Protein AF-A0A8T1VAM9-F1 (afdb_monomer)

Organism: NCBI:txid221518

pLDDT: mean 71.68, std 22.28, range [29.06, 95.81]

Structure (mmCIF, N/CA/C/O backbone):
data_AF-A0A8T1VAM9-F1
#
_entry.id   AF-A0A8T1VAM9-F1
#
loop_
_atom_site.group_PDB
_atom_site.id
_atom_site.type_symbol
_atom_site.label_atom_id
_atom_site.label_alt_id
_atom_site.label_comp_id
_atom_site.label_asym_id
_atom_site.label_entity_id
_atom_site.label_seq_id
_atom_site.pdbx_PDB_ins_code
_atom_site.Cartn_x
_atom_site.Cartn_y
_atom_site.Cartn_z
_atom_site.occupancy
_atom_site.B_iso_or_equiv
_atom_site.auth_seq_id
_atom_site.auth_comp_id
_atom_site.auth_asym_id
_atom_site.auth_atom_id
_atom_site.pdbx_PDB_model_num
ATOM 1 N N . MET A 1 1 ? -49.437 -13.102 14.082 1.00 49.28 1 MET A N 1
ATOM 2 C CA . MET A 1 1 ? -49.684 -12.953 12.628 1.00 49.28 1 MET A CA 1
ATOM 3 C C . MET A 1 1 ? -50.650 -11.794 12.458 1.00 49.28 1 MET A C 1
ATOM 5 O O . MET A 1 1 ? -51.590 -11.751 13.237 1.00 49.28 1 MET A O 1
ATOM 9 N N . GLN A 1 2 ? -50.408 -10.883 11.504 1.00 42.69 2 GLN A N 1
ATOM 10 C CA . GLN A 1 2 ? -50.630 -9.417 11.600 1.00 42.69 2 GLN A CA 1
ATOM 11 C C . GLN A 1 2 ? -49.429 -8.792 12.333 1.00 42.69 2 GLN A C 1
ATOM 13 O O . GLN A 1 2 ? -49.034 -9.315 13.369 1.00 42.69 2 GLN A O 1
ATOM 18 N N . TRP A 1 3 ? -48.673 -7.854 11.756 1.00 29.06 3 TRP A N 1
ATOM 19 C CA . TRP A 1 3 ? -49.078 -6.481 11.444 1.00 29.06 3 TRP A CA 1
ATOM 20 C C . TRP A 1 3 ? -48.655 -6.000 10.046 1.00 29.06 3 TRP A C 1
ATOM 22 O O . TRP A 1 3 ? -47.526 -6.194 9.602 1.00 29.06 3 TRP A O 1
ATOM 32 N N . ALA A 1 4 ? -49.597 -5.329 9.389 1.00 41.50 4 ALA A N 1
ATOM 33 C CA . ALA A 1 4 ? -49.429 -4.540 8.181 1.00 41.50 4 ALA A CA 1
ATOM 34 C C . ALA A 1 4 ? -49.093 -3.071 8.518 1.00 41.50 4 ALA A C 1
ATOM 36 O O . ALA A 1 4 ? -49.304 -2.628 9.641 1.00 41.50 4 ALA A O 1
ATOM 37 N N . MET A 1 5 ? -48.711 -2.327 7.473 1.00 36.53 5 MET A N 1
ATOM 38 C CA . MET A 1 5 ? -48.695 -0.859 7.355 1.00 36.53 5 MET A CA 1
ATOM 39 C C . MET A 1 5 ? -47.621 -0.081 8.125 1.00 36.53 5 MET A C 1
ATOM 41 O O . MET A 1 5 ? -47.700 0.044 9.334 1.00 36.53 5 MET A O 1
ATOM 45 N N . LEU A 1 6 ? -46.691 0.544 7.384 1.00 33.75 6 LEU A N 1
ATOM 46 C CA . LEU A 1 6 ? -46.364 1.987 7.441 1.00 33.75 6 LEU A CA 1
ATOM 47 C C . LEU A 1 6 ? -45.046 2.273 6.695 1.00 33.75 6 LEU A C 1
ATOM 49 O O . LEU A 1 6 ? -43.989 2.348 7.306 1.00 33.75 6 LEU A O 1
ATOM 53 N N . LYS A 1 7 ? -45.099 2.478 5.370 1.00 35.97 7 LYS A N 1
ATOM 54 C CA . LYS A 1 7 ? -44.086 3.267 4.632 1.00 35.97 7 LYS A CA 1
ATOM 55 C C . LYS A 1 7 ? -44.743 4.045 3.486 1.00 35.97 7 LYS A C 1
ATOM 57 O O . LYS A 1 7 ? -44.539 3.774 2.309 1.00 35.97 7 LYS A O 1
ATOM 62 N N . ARG A 1 8 ? -45.567 5.023 3.863 1.00 42.28 8 ARG A N 1
ATOM 63 C CA . ARG A 1 8 ? -45.902 6.206 3.059 1.00 42.28 8 ARG A CA 1
ATOM 64 C C . ARG A 1 8 ? -45.948 7.391 4.016 1.00 42.28 8 ARG A C 1
ATOM 66 O O . ARG A 1 8 ? -46.889 7.466 4.790 1.00 42.28 8 ARG A O 1
ATOM 73 N N . TYR A 1 9 ? -44.911 8.226 3.973 1.00 33.19 9 TYR A N 1
ATOM 74 C CA . TYR A 1 9 ? -44.878 9.683 4.185 1.00 33.19 9 TYR A CA 1
ATOM 75 C C . TYR A 1 9 ? -43.470 10.086 4.638 1.00 33.19 9 TYR A C 1
ATOM 77 O O . TYR A 1 9 ? -43.151 9.978 5.814 1.00 33.19 9 TYR A O 1
ATOM 85 N N . TRP A 1 10 ? -42.645 10.573 3.709 1.00 36.25 10 TRP A N 1
ATOM 86 C CA . TRP A 1 10 ? -41.919 11.825 3.930 1.00 36.25 10 TRP A CA 1
ATOM 87 C C . TRP A 1 10 ? -41.426 12.386 2.590 1.00 36.25 10 TRP A C 1
ATOM 89 O O . TRP A 1 10 ? -40.569 11.812 1.925 1.00 36.25 10 TRP A O 1
ATOM 99 N N . ILE A 1 11 ? -42.050 13.490 2.186 1.00 42.41 11 ILE A N 1
ATOM 100 C CA . ILE A 1 11 ? -41.585 14.435 1.172 1.00 42.41 11 ILE A CA 1
ATOM 101 C C . ILE A 1 11 ? -41.048 15.636 1.954 1.00 42.41 11 ILE A C 1
ATOM 103 O O . ILE A 1 11 ? -41.723 16.120 2.859 1.00 42.41 11 ILE A O 1
ATOM 107 N N . GLY A 1 12 ? -39.870 16.120 1.573 1.00 33.44 12 GLY A N 1
ATOM 108 C CA . GLY A 1 12 ? -39.232 17.339 2.080 1.00 33.44 12 GLY A CA 1
ATOM 109 C C . GLY A 1 12 ? -37.755 17.292 1.694 1.00 33.44 12 GLY A C 1
ATOM 110 O O . GLY A 1 12 ? -36.972 16.628 2.352 1.00 33.44 12 GLY A O 1
ATOM 111 N N . SER A 1 13 ? -37.358 17.719 0.495 1.00 35.03 13 SER A N 1
ATOM 112 C CA . SER A 1 13 ? -37.198 19.121 0.086 1.00 35.03 13 SER A CA 1
ATOM 113 C C . SER A 1 13 ? -36.312 19.911 1.051 1.00 35.03 13 SER A C 1
ATOM 115 O O . SER A 1 13 ? -36.786 20.425 2.059 1.00 35.03 13 SER A O 1
ATOM 117 N N . SER A 1 14 ? -35.020 20.005 0.743 1.00 37.47 14 SER A N 1
ATOM 118 C CA . SER A 1 14 ? -34.319 21.286 0.572 1.00 37.47 14 SER A CA 1
ATOM 119 C C . SER A 1 14 ? -32.824 21.056 0.359 1.00 37.47 14 SER A C 1
ATOM 121 O O . SER A 1 14 ? -32.143 20.368 1.112 1.00 37.47 14 SER A O 1
ATOM 123 N N . ALA A 1 15 ? -32.336 21.658 -0.720 1.00 46.38 15 ALA A N 1
ATOM 124 C CA . ALA A 1 15 ? -30.939 21.978 -0.911 1.00 46.38 15 ALA A CA 1
ATOM 125 C C . ALA A 1 15 ? -30.471 22.921 0.205 1.00 46.38 15 ALA A C 1
ATOM 127 O O . ALA A 1 15 ? -31.177 23.877 0.528 1.00 46.38 15 ALA A O 1
ATOM 128 N N . PHE A 1 16 ? -29.255 22.730 0.711 1.00 38.59 16 PHE A N 1
ATOM 129 C CA . PHE A 1 16 ? -28.487 23.859 1.221 1.00 38.59 16 PHE A CA 1
ATOM 130 C C . PHE A 1 16 ? -26.990 23.636 1.020 1.00 38.59 16 PHE A C 1
ATOM 132 O O . PHE A 1 16 ? -26.370 22.743 1.590 1.00 38.59 16 PHE A O 1
ATOM 139 N N . SER A 1 17 ? -26.448 24.473 0.143 1.00 34.28 17 SER A N 1
ATOM 140 C CA . SER A 1 17 ? -25.032 24.700 -0.096 1.00 34.28 17 SER A CA 1
ATOM 141 C C . SER A 1 17 ? -24.420 25.362 1.139 1.00 34.28 17 SER A C 1
ATOM 143 O O . SER A 1 17 ? -24.946 26.366 1.615 1.00 34.28 17 SER A O 1
ATOM 145 N N . SER A 1 18 ? -23.305 24.837 1.644 1.00 32.59 18 SER A N 1
ATOM 146 C CA . SER A 1 18 ? -22.541 25.455 2.729 1.00 32.59 18 SER A CA 1
ATOM 147 C C . SER A 1 18 ? -21.164 25.844 2.209 1.00 32.59 18 SER A C 1
ATOM 149 O O . SER A 1 18 ? -20.312 24.992 1.975 1.00 32.59 18 SER A O 1
ATOM 151 N N . THR A 1 19 ? -20.944 27.144 2.018 1.00 38.09 19 THR A N 1
ATOM 152 C CA . THR A 1 19 ? -19.606 27.708 1.831 1.00 38.09 19 THR A CA 1
ATOM 153 C C . THR A 1 19 ? -19.442 28.966 2.672 1.00 38.09 19 THR A C 1
ATOM 155 O O . THR A 1 19 ? -20.017 30.006 2.376 1.00 38.09 19 THR A O 1
ATOM 158 N N . SER A 1 20 ? -18.551 28.829 3.655 1.00 36.75 20 SER A N 1
ATOM 159 C CA . SER A 1 20 ? -17.472 29.763 3.986 1.00 36.75 20 SER A CA 1
ATOM 160 C C . SER A 1 20 ? -17.840 31.119 4.606 1.00 36.75 20 SER A C 1
ATOM 162 O O . SER A 1 20 ? -18.071 32.109 3.917 1.00 36.75 20 SER A O 1
ATOM 164 N N . LEU A 1 21 ? -17.741 31.190 5.939 1.00 34.84 21 LEU A N 1
ATOM 165 C CA . LEU A 1 21 ? -17.525 32.439 6.670 1.00 34.84 21 LEU A CA 1
ATOM 166 C C . LEU A 1 21 ? -16.048 32.549 7.064 1.00 34.84 21 LEU A C 1
ATOM 168 O O . LEU A 1 21 ? -15.526 31.795 7.880 1.00 34.84 21 LEU A O 1
ATOM 172 N N . LYS A 1 22 ? -15.391 33.522 6.436 1.00 42.12 22 LYS A N 1
ATOM 173 C CA . LYS A 1 22 ? -13.995 33.920 6.602 1.00 42.12 22 LYS A CA 1
ATOM 174 C C . LYS A 1 22 ? -13.966 35.064 7.619 1.00 42.12 22 LYS A C 1
ATOM 176 O O . LYS A 1 22 ? -14.31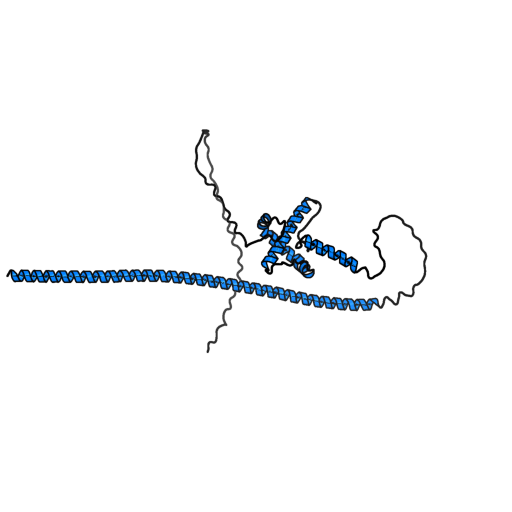0 36.191 7.271 1.00 42.12 22 LYS A O 1
ATOM 181 N N . LEU A 1 23 ? -13.604 34.785 8.872 1.00 36.09 23 LEU A N 1
ATOM 182 C CA . LEU A 1 23 ? -13.491 35.805 9.919 1.00 36.09 23 LEU A CA 1
ATOM 183 C C . LEU A 1 23 ? -12.036 36.261 10.072 1.00 36.09 23 LEU A C 1
ATOM 185 O O . LEU A 1 23 ? -11.135 35.499 10.411 1.00 36.09 23 LEU A O 1
ATOM 189 N N . ARG A 1 24 ? -11.849 37.539 9.747 1.00 34.69 24 ARG A N 1
ATOM 190 C CA . ARG A 1 24 ? -10.623 38.333 9.750 1.00 34.69 24 ARG A CA 1
ATOM 191 C C . ARG A 1 24 ? -10.614 39.139 11.053 1.00 34.69 24 ARG A C 1
ATOM 193 O O . ARG A 1 24 ? -11.549 39.899 11.282 1.00 34.69 24 ARG A O 1
ATOM 200 N N . LEU A 1 25 ? -9.591 38.981 11.890 1.00 46.03 25 LEU A N 1
ATOM 201 C CA . LEU A 1 25 ? -9.363 39.834 13.065 1.00 46.03 25 LEU A CA 1
ATOM 202 C C . LEU A 1 25 ? -8.431 41.006 12.698 1.00 46.03 25 LEU A C 1
ATOM 204 O O . LEU A 1 25 ? -7.475 40.785 11.949 1.00 46.03 25 LEU A O 1
ATOM 208 N N . PRO A 1 26 ? -8.682 42.234 13.193 1.00 51.00 26 PRO A N 1
ATOM 209 C CA . PRO A 1 26 ? -7.806 43.380 12.984 1.00 51.00 26 PRO A CA 1
ATOM 210 C C . PRO A 1 26 ? -6.831 43.638 14.146 1.00 51.00 26 PRO A C 1
ATOM 212 O O . PRO A 1 26 ? -7.052 43.244 15.290 1.00 51.00 26 PRO A O 1
ATOM 215 N N . LEU A 1 27 ? -5.760 44.346 13.777 1.00 41.88 27 LEU A N 1
ATOM 216 C CA . LEU A 1 27 ? -4.692 44.916 14.594 1.00 41.88 27 LEU A CA 1
ATOM 217 C C . LEU A 1 27 ? -5.192 45.795 15.751 1.00 41.88 27 LEU A C 1
ATOM 219 O O . LEU A 1 27 ? -6.183 46.505 15.609 1.00 41.88 27 LEU A O 1
ATOM 223 N N . ASN A 1 28 ? -4.366 45.895 16.796 1.00 39.91 28 ASN A N 1
ATOM 224 C CA . ASN A 1 28 ? -4.164 47.154 17.509 1.00 39.91 28 ASN A CA 1
ATOM 225 C C . ASN A 1 28 ? -2.683 47.356 17.848 1.00 39.91 28 ASN A C 1
ATOM 227 O O . ASN A 1 28 ? -1.959 46.417 18.178 1.00 39.91 28 ASN A O 1
ATOM 231 N N . SER A 1 29 ? -2.266 48.609 17.713 1.00 40.62 29 SER A N 1
ATOM 232 C CA . SER A 1 29 ? -0.892 49.099 17.709 1.00 40.62 29 SER A CA 1
ATOM 233 C C . SER A 1 29 ? -0.573 49.908 18.973 1.00 40.62 29 SER A C 1
ATOM 235 O O . SER A 1 29 ? -1.480 50.400 19.635 1.00 40.62 29 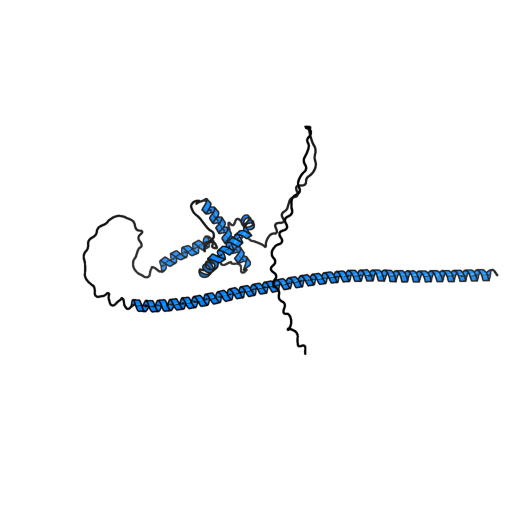SER A O 1
ATOM 237 N N . LEU A 1 30 ? 0.733 50.162 19.147 1.00 38.53 30 LEU A N 1
ATOM 238 C CA . LEU A 1 30 ? 1.378 51.296 19.837 1.00 38.53 30 LEU A CA 1
ATOM 239 C C . LEU A 1 30 ? 1.520 51.244 21.368 1.00 38.53 30 LEU A C 1
ATOM 241 O O . LEU A 1 30 ? 0.579 51.543 22.091 1.00 38.53 30 LEU A O 1
ATOM 245 N N . LEU A 1 31 ? 2.769 51.082 21.837 1.00 36.81 31 LEU A N 1
ATOM 246 C CA . LEU A 1 31 ? 3.455 52.124 22.623 1.00 36.81 31 LEU A CA 1
ATOM 247 C C . LEU A 1 31 ? 4.976 51.862 22.751 1.00 36.81 31 LEU A C 1
ATOM 249 O O . LEU A 1 31 ? 5.415 50.787 23.142 1.00 36.81 31 LEU A O 1
ATOM 253 N N . VAL A 1 32 ? 5.761 52.895 22.452 1.00 46.44 32 VAL A N 1
ATOM 254 C CA . VAL A 1 32 ? 7.184 53.153 22.786 1.00 46.44 32 VAL A CA 1
ATOM 255 C C . VAL A 1 32 ? 7.116 54.434 23.651 1.00 46.44 32 VAL A C 1
ATOM 257 O O . VAL A 1 32 ? 6.256 55.253 23.307 1.00 46.44 32 VAL A O 1
ATOM 260 N N . PRO A 1 33 ? 7.896 54.682 24.742 1.00 51.75 33 PRO A N 1
ATOM 261 C CA . PRO A 1 33 ? 9.369 54.775 24.715 1.00 51.75 33 PRO A CA 1
ATOM 262 C C . PRO A 1 33 ? 10.144 54.477 26.032 1.00 51.75 33 PRO A C 1
ATOM 264 O O . PRO A 1 33 ? 9.574 54.376 27.111 1.00 51.75 33 PRO A O 1
ATOM 267 N N . ARG A 1 34 ? 11.487 54.517 25.930 1.00 37.31 34 ARG A N 1
ATOM 268 C CA . ARG A 1 34 ? 12.412 55.370 26.729 1.00 37.31 34 ARG A CA 1
ATOM 269 C C . ARG A 1 34 ? 13.612 54.648 27.376 1.00 37.31 34 ARG A C 1
ATOM 271 O O . ARG A 1 34 ? 13.520 53.586 27.968 1.00 37.31 34 ARG A O 1
ATOM 278 N N . GLN A 1 35 ? 14.748 55.316 27.198 1.00 37.59 35 GLN A N 1
ATOM 279 C CA . GLN A 1 35 ? 16.140 55.017 27.539 1.00 37.59 35 GLN A CA 1
ATOM 280 C C . GLN A 1 35 ? 16.439 55.073 29.050 1.00 37.59 35 GLN A C 1
ATOM 282 O O . GLN A 1 35 ? 15.933 55.977 29.709 1.00 37.59 35 GLN A O 1
ATOM 287 N N . HIS A 1 36 ? 17.362 54.238 29.553 1.00 33.59 36 HIS A N 1
ATOM 288 C CA . HIS A 1 36 ? 18.680 54.681 30.050 1.00 33.59 36 HIS A CA 1
ATOM 289 C C . HIS A 1 36 ? 19.545 53.543 30.632 1.00 33.59 36 HIS A C 1
ATOM 291 O O . HIS A 1 36 ? 19.069 52.647 31.312 1.00 33.59 36 HIS A O 1
ATOM 297 N N . SER A 1 37 ? 20.850 53.755 30.450 1.00 43.62 37 SER A N 1
ATOM 298 C CA . SER A 1 37 ? 21.979 53.395 31.313 1.00 43.62 37 SER A CA 1
ATOM 299 C C . SER A 1 37 ? 22.720 52.076 31.094 1.00 43.62 37 SER A C 1
ATOM 301 O O . SER A 1 37 ? 22.216 50.971 31.256 1.00 43.62 37 SER A O 1
ATOM 303 N N . ARG A 1 38 ? 24.002 52.280 30.776 1.00 40.59 38 ARG A N 1
ATOM 304 C CA . ARG A 1 38 ? 25.130 51.370 30.944 1.00 40.59 38 ARG A CA 1
ATOM 305 C C . ARG A 1 38 ? 25.174 50.861 32.383 1.00 40.59 38 ARG A C 1
ATOM 307 O O . ARG A 1 38 ? 25.063 51.677 33.287 1.00 40.59 38 ARG A O 1
ATOM 314 N N . GLU A 1 39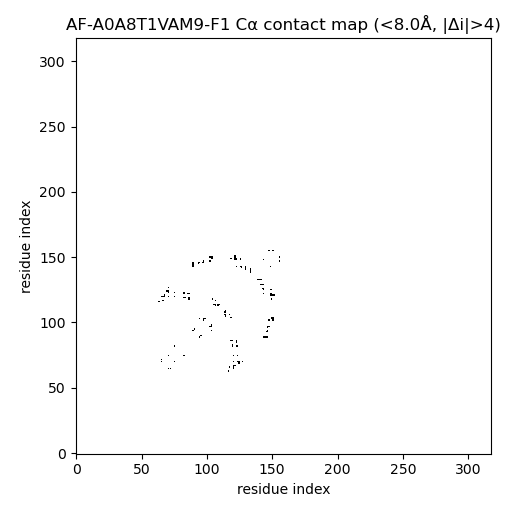 ? 25.503 49.587 32.559 1.00 42.09 39 GLU A N 1
ATOM 315 C CA . GLU A 1 39 ? 26.450 49.154 33.588 1.00 42.09 39 GLU A CA 1
ATOM 316 C C . GLU A 1 39 ? 26.985 47.757 33.257 1.00 42.09 39 GLU A C 1
ATOM 318 O O . GLU A 1 39 ? 26.291 46.746 33.254 1.00 42.09 39 GLU A O 1
ATOM 323 N N . THR A 1 40 ? 28.266 47.733 32.915 1.00 47.06 40 THR A N 1
ATOM 324 C CA . THR A 1 40 ? 29.132 46.564 32.967 1.00 47.06 40 THR A CA 1
ATOM 325 C C . THR A 1 40 ? 29.424 46.235 34.428 1.00 47.06 40 THR A C 1
ATOM 327 O O . THR A 1 40 ? 30.064 47.051 35.083 1.00 47.06 40 THR A O 1
ATOM 330 N N . MET A 1 41 ? 29.081 45.037 34.909 1.00 36.03 41 MET A N 1
ATOM 331 C CA . MET A 1 41 ? 29.916 44.304 35.871 1.00 36.03 41 MET A CA 1
ATOM 332 C C . MET A 1 41 ? 29.467 42.840 36.044 1.00 36.03 41 MET A C 1
ATOM 334 O O . MET A 1 41 ? 28.387 42.550 36.529 1.00 36.03 41 MET A O 1
ATOM 338 N N . ARG A 1 42 ? 30.371 41.943 35.632 1.00 39.34 42 ARG A N 1
ATOM 339 C CA . ARG A 1 42 ? 30.901 40.779 36.367 1.00 39.34 42 ARG A CA 1
ATOM 340 C C . ARG A 1 42 ? 29.942 39.757 37.016 1.00 39.34 42 ARG A C 1
ATOM 342 O O . ARG A 1 42 ? 29.318 40.017 38.029 1.00 39.34 42 ARG A O 1
ATOM 349 N N . ALA A 1 43 ? 30.149 38.526 36.539 1.00 37.31 43 ALA A N 1
ATOM 350 C CA . ALA A 1 43 ? 30.400 37.295 37.299 1.00 37.31 43 ALA A CA 1
ATOM 351 C C . ALA A 1 43 ? 29.228 36.534 37.953 1.00 37.31 43 ALA A C 1
ATOM 353 O O . ALA A 1 43 ? 28.606 36.983 38.903 1.00 37.31 43 ALA A O 1
ATOM 354 N N . SER A 1 44 ? 29.129 35.278 37.498 1.00 40.12 44 SER A N 1
ATOM 355 C CA . SER A 1 44 ? 28.861 34.058 38.268 1.00 40.12 44 SER A CA 1
ATOM 356 C C . SER A 1 44 ? 27.511 33.911 38.977 1.00 40.12 44 SER A C 1
ATOM 358 O O . SER A 1 44 ? 27.259 34.526 40.006 1.00 40.12 44 SER A O 1
ATOM 360 N N . THR A 1 45 ? 26.739 32.901 38.554 1.00 42.28 45 THR A N 1
ATOM 361 C CA . THR A 1 45 ? 26.529 31.612 39.267 1.00 42.28 45 THR A CA 1
ATOM 362 C C . THR A 1 45 ? 25.136 31.042 38.933 1.00 42.28 45 THR A C 1
ATOM 364 O O . THR A 1 45 ? 24.137 31.706 39.161 1.00 42.28 45 THR A O 1
ATOM 367 N N . LEU A 1 46 ? 25.124 29.814 38.386 1.00 42.00 46 LEU A N 1
ATOM 368 C CA . LEU A 1 46 ? 24.085 28.758 38.382 1.00 42.00 46 LEU A CA 1
ATOM 369 C C . LEU A 1 46 ? 22.588 29.134 38.433 1.00 42.00 46 LEU A C 1
ATOM 371 O O . LEU A 1 46 ? 22.134 29.677 39.431 1.00 42.00 46 LEU A O 1
ATOM 375 N N . CYS A 1 47 ? 21.796 28.609 37.482 1.00 33.62 47 CYS A N 1
ATOM 376 C CA . CYS A 1 47 ? 20.610 27.778 37.778 1.00 33.62 47 CYS A CA 1
ATOM 377 C C . CYS A 1 47 ? 19.990 27.129 36.515 1.00 33.62 47 CYS A C 1
ATOM 379 O O . CYS A 1 47 ? 19.701 27.798 35.531 1.00 33.62 47 CYS A O 1
ATOM 381 N N . PHE A 1 48 ? 19.813 25.808 36.612 1.00 40.75 48 PHE A N 1
ATOM 382 C CA . PHE A 1 48 ? 18.847 24.885 35.993 1.00 40.75 48 PHE A CA 1
ATOM 383 C C . PHE A 1 48 ? 18.085 25.284 34.715 1.00 40.75 48 PHE A C 1
ATOM 385 O O . PHE A 1 48 ? 17.187 26.117 34.749 1.00 40.75 48 PHE A O 1
ATOM 392 N N . ALA A 1 49 ? 18.278 24.502 33.648 1.00 44.22 49 ALA A N 1
ATOM 393 C CA . ALA A 1 49 ? 17.190 24.150 32.738 1.00 44.22 49 ALA A CA 1
ATOM 394 C C . ALA A 1 49 ? 17.448 22.769 32.120 1.00 44.22 49 ALA A C 1
ATOM 396 O O . ALA A 1 49 ? 18.374 22.555 31.343 1.00 44.22 49 ALA A O 1
ATOM 397 N N . THR A 1 50 ? 16.614 21.824 32.533 1.00 42.34 50 THR A N 1
ATOM 398 C CA . THR A 1 50 ? 16.422 20.486 31.982 1.00 42.34 50 THR A CA 1
ATOM 399 C C . THR A 1 50 ? 16.222 20.540 30.466 1.00 42.34 50 THR A C 1
ATOM 401 O O . THR A 1 50 ? 15.208 21.058 29.999 1.00 42.34 50 THR A O 1
ATOM 404 N N . ALA A 1 51 ? 17.146 19.969 29.693 1.00 42.31 51 ALA A N 1
ATOM 405 C CA . ALA A 1 51 ? 16.870 19.627 28.306 1.00 42.31 51 ALA A CA 1
ATOM 406 C C . ALA A 1 51 ? 15.894 18.444 28.311 1.00 42.31 51 ALA A C 1
ATOM 408 O O . ALA A 1 51 ? 16.273 17.306 28.586 1.00 42.31 51 ALA A O 1
ATOM 409 N N . ALA A 1 52 ? 14.614 18.738 28.089 1.00 44.97 52 ALA A N 1
ATOM 410 C CA . ALA A 1 52 ? 13.605 17.731 27.827 1.00 44.97 52 ALA A CA 1
ATOM 411 C C . ALA A 1 52 ? 14.024 16.967 26.566 1.00 44.97 52 ALA A C 1
ATOM 413 O O . ALA A 1 52 ? 14.009 17.513 25.463 1.00 44.97 52 ALA A O 1
ATOM 414 N N . ALA A 1 53 ? 14.427 15.710 26.739 1.00 42.31 53 ALA A N 1
ATOM 415 C CA . ALA A 1 53 ? 14.508 14.767 25.643 1.00 42.31 53 ALA A CA 1
ATOM 416 C C . ALA A 1 53 ? 13.087 14.609 25.093 1.00 42.31 53 ALA A C 1
ATOM 418 O O . ALA A 1 53 ? 12.247 13.940 25.692 1.00 42.31 53 ALA A O 1
ATOM 419 N N . VAL A 1 54 ? 12.798 15.276 23.976 1.00 46.69 54 VAL A N 1
ATOM 420 C CA . VAL A 1 54 ? 11.628 14.965 23.159 1.00 46.69 54 VAL A CA 1
ATOM 421 C C . VAL A 1 54 ? 11.916 13.609 22.529 1.00 46.69 54 VAL A C 1
ATOM 423 O O . VAL A 1 54 ? 12.444 13.509 21.426 1.00 46.69 54 VAL A O 1
ATOM 426 N N . THR A 1 55 ? 11.626 12.540 23.264 1.00 46.19 55 THR A N 1
ATOM 427 C CA . THR A 1 55 ? 11.415 11.230 22.662 1.00 46.19 55 THR A CA 1
ATOM 428 C C . THR A 1 55 ? 10.156 11.361 21.824 1.00 46.19 55 THR A C 1
ATOM 430 O O . THR A 1 55 ? 9.043 11.261 22.346 1.00 46.19 55 THR A O 1
ATOM 433 N N . MET A 1 56 ? 10.322 11.651 20.532 1.00 51.56 56 MET A N 1
ATOM 434 C CA . MET A 1 56 ? 9.268 11.364 19.576 1.00 51.56 56 MET A CA 1
ATOM 435 C C . MET A 1 56 ? 9.004 9.869 19.701 1.00 51.56 56 MET A C 1
ATOM 437 O O . MET A 1 56 ? 9.852 9.045 19.363 1.00 51.56 56 MET A O 1
ATOM 441 N N . VAL A 1 57 ? 7.859 9.524 20.284 1.00 44.84 57 VAL A N 1
ATOM 442 C CA . VAL A 1 57 ? 7.302 8.187 20.153 1.00 44.84 57 VAL A CA 1
ATOM 443 C C . VAL A 1 57 ? 7.019 8.057 18.668 1.00 44.84 57 VAL A C 1
ATOM 445 O O . VAL A 1 57 ? 6.019 8.571 18.174 1.00 44.84 57 VAL A O 1
ATOM 448 N N . ALA A 1 58 ? 7.967 7.457 17.951 1.00 45.59 58 ALA A N 1
ATOM 449 C CA . ALA A 1 58 ? 7.727 6.929 16.630 1.00 45.59 58 ALA A CA 1
ATOM 450 C C . ALA A 1 58 ? 6.556 5.963 16.798 1.00 45.59 58 ALA A C 1
ATOM 452 O O . ALA A 1 58 ? 6.693 4.883 17.374 1.00 45.59 58 ALA A O 1
ATOM 453 N N . THR A 1 59 ? 5.374 6.403 16.386 1.00 47.41 59 THR A N 1
ATOM 454 C CA . THR A 1 59 ? 4.268 5.517 16.066 1.00 47.41 59 THR A CA 1
ATOM 455 C C . THR A 1 59 ? 4.808 4.604 14.984 1.00 47.41 59 THR A C 1
ATOM 457 O O . THR A 1 59 ? 4.867 5.009 13.830 1.00 47.41 59 THR A O 1
ATOM 460 N N . THR A 1 60 ? 5.322 3.438 15.366 1.00 43.03 60 THR A N 1
ATOM 461 C CA . THR A 1 60 ? 5.805 2.430 14.427 1.00 43.03 60 THR A CA 1
ATOM 462 C C . THR A 1 60 ? 4.602 1.996 13.593 1.00 43.03 60 THR A C 1
ATOM 464 O O . THR A 1 60 ? 3.708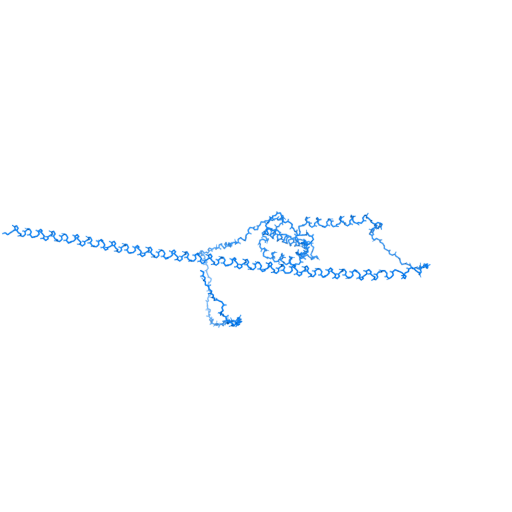 1.351 14.158 1.00 43.03 60 THR A O 1
ATOM 467 N N . PRO A 1 61 ? 4.512 2.360 12.299 1.00 45.69 61 PRO A N 1
ATOM 468 C CA . PRO A 1 61 ? 3.517 1.750 11.440 1.00 45.69 61 PRO A CA 1
ATOM 469 C C . PRO A 1 61 ? 3.815 0.249 11.368 1.00 45.69 61 PRO A C 1
ATOM 471 O O . PRO A 1 61 ? 4.954 -0.189 11.541 1.00 45.69 61 PRO A O 1
ATOM 474 N N . ALA A 1 62 ? 2.755 -0.534 11.204 1.00 48.75 62 ALA A N 1
ATOM 475 C CA . ALA A 1 62 ? 2.767 -1.986 11.173 1.00 48.75 62 ALA A CA 1
ATOM 476 C C . ALA A 1 62 ? 3.987 -2.564 10.426 1.00 48.75 62 ALA A C 1
ATOM 478 O O . ALA A 1 62 ? 4.155 -2.327 9.241 1.00 48.75 62 ALA A O 1
ATOM 479 N N . PHE A 1 63 ? 4.828 -3.300 11.160 1.00 55.88 63 PHE A N 1
ATOM 480 C CA . PHE A 1 63 ? 5.714 -4.392 10.727 1.00 55.88 63 PHE A CA 1
ATOM 481 C C . PHE A 1 63 ? 6.226 -4.393 9.265 1.00 55.88 63 PHE A C 1
ATOM 483 O O . PHE A 1 63 ? 6.192 -5.426 8.600 1.00 55.88 63 PHE A O 1
ATOM 490 N N . ALA A 1 64 ? 6.773 -3.282 8.764 1.00 68.25 64 ALA A N 1
ATOM 491 C CA . ALA A 1 64 ? 7.562 -3.321 7.535 1.00 68.25 64 ALA A CA 1
ATOM 492 C C . ALA A 1 64 ? 8.823 -4.164 7.805 1.00 68.25 64 ALA A C 1
ATOM 494 O O . ALA A 1 64 ? 9.588 -3.875 8.729 1.00 68.25 64 ALA A O 1
ATOM 495 N N . ARG A 1 65 ? 9.016 -5.246 7.043 1.00 81.12 65 ARG A N 1
ATOM 496 C CA . ARG A 1 65 ? 10.195 -6.124 7.123 1.00 81.12 65 ARG A CA 1
ATOM 497 C C . ARG A 1 65 ? 11.027 -5.959 5.852 1.00 81.12 65 ARG A C 1
ATOM 499 O O . ARG A 1 65 ? 10.427 -5.939 4.785 1.00 81.12 65 ARG A O 1
ATOM 506 N N . PRO A 1 66 ? 12.364 -5.847 5.907 1.00 87.00 66 PRO A N 1
ATOM 507 C CA . PRO A 1 66 ? 13.175 -5.775 4.694 1.00 87.00 66 PRO A CA 1
ATOM 508 C C . PRO A 1 66 ? 13.069 -7.096 3.914 1.00 87.00 66 PRO A C 1
ATOM 510 O O . PRO A 1 66 ? 13.465 -8.146 4.420 1.00 87.00 66 PRO A O 1
ATOM 513 N N . MET A 1 67 ? 12.516 -7.042 2.701 1.00 86.94 67 MET A N 1
ATOM 514 C CA . MET A 1 67 ? 12.321 -8.192 1.802 1.00 86.94 67 MET A CA 1
ATOM 515 C C . MET A 1 67 ? 13.407 -8.280 0.722 1.00 86.94 67 MET A C 1
ATOM 517 O O . MET A 1 67 ? 13.665 -9.358 0.195 1.00 86.94 67 MET A O 1
ATOM 521 N N . HIS A 1 68 ? 14.085 -7.165 0.426 1.00 86.44 68 HIS A N 1
ATOM 522 C CA . HIS A 1 68 ? 15.114 -7.073 -0.616 1.00 86.44 68 HIS A CA 1
ATOM 523 C C . HIS A 1 68 ? 16.493 -6.781 -0.032 1.00 86.44 68 HIS A C 1
ATOM 525 O O . HIS A 1 68 ? 16.649 -5.948 0.861 1.00 86.44 68 HIS A O 1
ATOM 531 N N . ALA A 1 69 ? 17.522 -7.439 -0.563 1.00 85.81 69 ALA A N 1
ATOM 532 C CA . ALA A 1 69 ? 18.902 -7.147 -0.193 1.00 85.81 69 ALA A CA 1
ATOM 533 C C . ALA A 1 69 ? 19.348 -5.786 -0.761 1.00 85.81 69 ALA A C 1
ATOM 535 O O . ALA A 1 69 ? 19.039 -5.451 -1.901 1.00 85.81 69 ALA A O 1
ATOM 536 N N . GLY A 1 70 ? 20.113 -5.015 0.020 1.00 83.50 70 GLY A N 1
ATOM 537 C CA . GLY A 1 70 ? 20.689 -3.736 -0.425 1.00 83.50 70 GLY A CA 1
ATOM 538 C C . GLY A 1 70 ? 19.751 -2.526 -0.348 1.00 83.50 70 GLY A C 1
ATOM 539 O O . GLY A 1 70 ? 20.146 -1.429 -0.746 1.00 83.50 70 GLY A O 1
ATOM 540 N N . ILE A 1 71 ? 18.537 -2.696 0.186 1.00 89.00 71 ILE A N 1
ATOM 541 C CA . ILE A 1 71 ? 17.629 -1.580 0.451 1.00 89.00 71 ILE A CA 1
ATOM 542 C C . ILE A 1 71 ? 18.113 -0.753 1.651 1.00 89.00 71 ILE A C 1
ATOM 544 O O . ILE A 1 71 ? 18.372 -1.290 2.730 1.00 89.00 71 ILE A O 1
ATOM 548 N N . GLU A 1 72 ? 18.187 0.570 1.486 1.00 92.25 72 GLU A N 1
ATOM 549 C CA . GLU A 1 72 ? 18.406 1.505 2.598 1.00 92.25 72 GLU A CA 1
ATOM 550 C C . GLU A 1 72 ? 17.130 1.617 3.446 1.00 92.25 72 GLU A C 1
ATOM 552 O O . GLU A 1 72 ? 16.355 2.569 3.324 1.00 92.25 72 GLU A O 1
ATOM 557 N N . PHE A 1 73 ? 16.893 0.607 4.288 1.00 90.38 73 PHE A N 1
ATOM 558 C CA . PHE A 1 73 ? 15.625 0.417 4.997 1.00 90.38 73 PHE A CA 1
ATOM 559 C C . PHE A 1 73 ? 15.250 1.600 5.903 1.00 90.38 73 PHE A C 1
ATOM 561 O O . PHE A 1 73 ? 14.083 1.962 5.998 1.00 90.38 73 PHE A O 1
ATOM 568 N N . GLN A 1 74 ? 16.234 2.259 6.520 1.00 91.44 74 GLN A N 1
ATOM 569 C CA . GLN A 1 74 ? 15.985 3.439 7.351 1.00 91.44 74 GLN A CA 1
ATOM 570 C C . GLN A 1 74 ? 15.389 4.596 6.534 1.00 91.44 74 GLN A C 1
ATOM 572 O O . GLN A 1 74 ? 14.392 5.187 6.938 1.00 91.44 74 GLN A O 1
ATOM 577 N N . ARG A 1 75 ? 15.957 4.874 5.354 1.00 92.25 75 ARG A N 1
ATOM 578 C CA . ARG A 1 75 ? 15.435 5.895 4.436 1.00 92.25 75 ARG A CA 1
ATOM 579 C C . ARG A 1 75 ? 14.083 5.480 3.859 1.00 92.25 75 ARG A C 1
ATOM 581 O O . ARG A 1 75 ? 13.208 6.315 3.679 1.00 92.25 75 ARG A O 1
ATOM 588 N N . TYR A 1 76 ? 13.899 4.188 3.601 1.00 92.81 76 TYR A N 1
ATOM 589 C CA . TYR A 1 76 ? 12.619 3.650 3.150 1.00 92.81 76 TYR A CA 1
ATOM 590 C C . TYR A 1 76 ? 11.488 3.923 4.148 1.00 92.81 76 TYR A C 1
ATOM 592 O O . TYR A 1 76 ? 10.418 4.356 3.737 1.00 92.81 76 TYR A O 1
ATOM 600 N N . LEU A 1 77 ? 11.724 3.731 5.451 1.00 91.69 77 LEU A N 1
ATOM 601 C CA . LEU A 1 77 ? 10.720 4.025 6.479 1.00 91.69 77 LEU A CA 1
ATOM 602 C C . LEU A 1 77 ? 10.342 5.513 6.526 1.00 91.69 77 LEU A C 1
ATOM 604 O O . LEU A 1 77 ? 9.193 5.841 6.808 1.00 91.69 77 LEU A O 1
ATOM 608 N N . GLU A 1 78 ? 11.291 6.406 6.243 1.00 92.56 78 GLU A N 1
ATOM 609 C CA . GLU A 1 78 ? 11.059 7.855 6.177 1.00 92.56 78 GLU A CA 1
ATOM 610 C C . GLU A 1 78 ? 10.296 8.267 4.906 1.00 92.56 78 GLU A C 1
ATOM 612 O O . GLU A 1 78 ? 9.509 9.211 4.928 1.00 92.56 78 GLU A O 1
ATOM 617 N N . GLU A 1 79 ? 10.499 7.543 3.804 1.00 92.12 79 GLU A N 1
ATOM 618 C CA . GLU A 1 79 ? 9.895 7.794 2.489 1.00 92.12 79 GLU A CA 1
ATOM 619 C C . GLU A 1 79 ? 8.735 6.837 2.162 1.00 92.12 79 GLU A C 1
ATOM 621 O O . GLU A 1 79 ? 8.342 6.692 1.003 1.00 92.12 79 GLU A O 1
ATOM 626 N N . ILE A 1 80 ? 8.174 6.158 3.160 1.00 91.75 80 ILE A N 1
ATOM 627 C CA . ILE A 1 80 ? 7.191 5.091 2.938 1.00 91.75 80 ILE A CA 1
ATOM 628 C C . ILE A 1 80 ? 5.928 5.615 2.236 1.00 91.75 80 ILE A C 1
ATOM 630 O O . ILE A 1 80 ? 5.456 5.011 1.273 1.00 91.75 80 ILE A O 1
ATOM 634 N N . ASP A 1 81 ? 5.453 6.794 2.644 1.00 91.44 81 ASP A N 1
ATOM 635 C CA . ASP A 1 81 ? 4.258 7.438 2.093 1.00 91.44 81 ASP A CA 1
ATOM 636 C C . ASP A 1 81 ? 4.488 7.937 0.660 1.00 91.44 81 ASP A C 1
ATOM 638 O O . ASP A 1 81 ? 3.612 7.822 -0.198 1.00 91.44 81 ASP A O 1
ATOM 642 N N . THR A 1 82 ? 5.680 8.472 0.372 1.00 93.94 82 THR A N 1
ATOM 643 C CA . THR A 1 82 ? 6.021 8.950 -0.977 1.00 93.94 82 THR A CA 1
ATOM 644 C C . THR A 1 82 ? 6.216 7.779 -1.931 1.00 93.94 82 THR A C 1
ATOM 646 O O . THR A 1 82 ? 5.719 7.809 -3.051 1.00 93.94 82 THR A O 1
ATOM 649 N N . THR A 1 83 ? 6.846 6.705 -1.458 1.00 93.06 83 THR A N 1
ATOM 650 C CA . THR A 1 83 ? 7.014 5.463 -2.219 1.00 93.06 83 THR A CA 1
ATOM 651 C C . THR A 1 83 ? 5.669 4.791 -2.498 1.00 93.06 83 THR A C 1
ATOM 653 O O . THR A 1 83 ? 5.480 4.229 -3.574 1.00 93.06 83 THR A O 1
ATOM 656 N N . GLN A 1 84 ? 4.713 4.855 -1.565 1.00 93.62 84 GLN A N 1
ATOM 657 C CA . GLN A 1 84 ? 3.355 4.361 -1.807 1.00 93.62 84 GLN A CA 1
ATOM 658 C C . GLN A 1 84 ? 2.661 5.159 -2.920 1.00 93.62 84 GLN A C 1
ATOM 660 O O . GLN A 1 84 ? 2.065 4.561 -3.811 1.00 93.62 84 GLN A O 1
ATOM 665 N N . ALA A 1 85 ? 2.781 6.490 -2.915 1.00 94.44 85 ALA A N 1
ATOM 666 C CA . ALA A 1 85 ? 2.228 7.324 -3.982 1.00 94.44 85 ALA A CA 1
ATOM 667 C C . ALA A 1 85 ? 2.873 7.018 -5.348 1.00 94.44 85 ALA A C 1
ATOM 669 O O . ALA A 1 85 ? 2.162 6.882 -6.346 1.00 94.44 85 ALA A O 1
ATOM 670 N N . ASP A 1 86 ? 4.198 6.840 -5.380 1.00 93.25 86 ASP A N 1
ATOM 671 C CA . ASP A 1 86 ? 4.937 6.429 -6.579 1.00 93.25 86 ASP A CA 1
ATOM 672 C C . ASP A 1 86 ? 4.459 5.051 -7.084 1.00 93.25 86 ASP A C 1
ATOM 674 O O . ASP A 1 86 ? 4.291 4.841 -8.288 1.00 93.25 86 ASP A O 1
ATOM 678 N N . LEU A 1 87 ? 4.202 4.106 -6.173 1.00 93.75 87 LEU A N 1
ATOM 679 C CA . LEU A 1 87 ? 3.665 2.787 -6.505 1.00 93.75 87 LEU A CA 1
ATOM 680 C C . LEU A 1 87 ? 2.248 2.873 -7.078 1.00 93.75 87 LEU A C 1
ATOM 682 O O . LEU A 1 87 ? 1.953 2.194 -8.064 1.00 93.75 87 LEU A O 1
ATOM 686 N N . ASP A 1 88 ? 1.380 3.698 -6.496 1.00 94.56 88 ASP A N 1
ATOM 687 C CA . ASP A 1 88 ? 0.015 3.891 -6.983 1.00 94.56 88 ASP A CA 1
ATOM 688 C C . ASP A 1 88 ? 0.016 4.498 -8.392 1.00 94.56 88 ASP A C 1
ATOM 690 O O . ASP A 1 88 ? -0.691 4.007 -9.280 1.00 94.56 88 ASP A O 1
ATOM 694 N N . GLU A 1 89 ? 0.859 5.506 -8.636 1.00 94.88 89 GLU A N 1
ATOM 695 C CA . GLU A 1 89 ? 1.031 6.099 -9.965 1.00 94.88 89 GLU A CA 1
ATOM 696 C C . GLU A 1 89 ? 1.557 5.071 -10.976 1.00 94.88 89 GLU A C 1
ATOM 698 O O . GLU A 1 89 ? 0.992 4.909 -12.066 1.00 94.88 89 GLU A O 1
ATOM 703 N N . TRP A 1 90 ? 2.592 4.319 -10.598 1.00 94.56 90 TRP A N 1
ATOM 704 C CA . TRP A 1 90 ? 3.146 3.258 -11.433 1.00 94.56 90 TRP A CA 1
ATOM 705 C C . TRP A 1 90 ? 2.090 2.200 -11.776 1.00 94.56 90 TRP A C 1
ATOM 707 O O . TRP A 1 90 ? 1.974 1.780 -12.931 1.00 94.56 90 TRP A O 1
ATOM 717 N N . ARG A 1 91 ? 1.272 1.795 -10.800 1.00 92.50 91 ARG A N 1
ATOM 718 C CA . ARG A 1 91 ? 0.222 0.782 -10.971 1.00 92.50 91 ARG A CA 1
ATOM 719 C C . ARG A 1 91 ? -0.869 1.254 -11.926 1.00 92.50 91 ARG A C 1
ATOM 721 O O . ARG A 1 91 ? -1.358 0.450 -12.719 1.00 92.50 91 ARG A O 1
ATOM 728 N N . VAL A 1 92 ? -1.215 2.540 -11.890 1.00 93.62 92 VAL A N 1
ATOM 729 C CA . VAL A 1 92 ? -2.171 3.147 -12.828 1.00 93.62 92 VAL A CA 1
ATOM 730 C C . VAL A 1 92 ? -1.642 3.116 -14.264 1.00 93.62 92 VAL A C 1
ATOM 732 O O . VAL A 1 92 ? -2.408 2.825 -15.181 1.00 93.62 92 VAL A O 1
ATOM 735 N N . GLN A 1 93 ? -0.353 3.389 -14.475 1.00 91.75 93 GLN A N 1
ATOM 736 C CA . GLN A 1 93 ? 0.225 3.456 -15.824 1.00 91.75 93 GLN A CA 1
ATOM 737 C C . GLN A 1 93 ? 0.596 2.080 -16.392 1.00 91.75 93 GLN A C 1
ATOM 739 O O . GLN A 1 93 ? 0.369 1.807 -17.572 1.00 91.75 93 GLN A O 1
ATOM 744 N N . TYR A 1 94 ? 1.172 1.212 -15.561 1.00 92.31 94 TYR A N 1
ATOM 745 C CA . TYR A 1 94 ? 1.844 -0.008 -16.006 1.00 92.31 94 TYR A CA 1
ATOM 746 C C . TYR A 1 94 ? 1.296 -1.288 -15.380 1.00 92.31 94 TYR A C 1
ATOM 748 O O . TYR A 1 94 ? 1.660 -2.365 -15.844 1.00 92.31 94 TYR A O 1
ATOM 756 N N . GLY A 1 95 ? 0.404 -1.214 -14.388 1.00 87.75 95 GLY A N 1
ATOM 757 C CA . GLY A 1 95 ? -0.123 -2.396 -13.699 1.00 87.75 95 GLY A CA 1
ATOM 758 C C . GLY A 1 95 ? -0.786 -3.396 -14.651 1.00 87.75 95 GLY A C 1
ATOM 759 O O . GLY A 1 95 ? -0.447 -4.580 -14.634 1.00 87.75 95 GLY A O 1
ATOM 760 N N . ASP A 1 96 ? -1.656 -2.912 -15.543 1.00 88.50 96 ASP A N 1
ATOM 761 C CA . ASP A 1 96 ? -2.340 -3.758 -16.531 1.00 88.50 96 ASP A CA 1
ATOM 762 C C . ASP A 1 96 ? -1.335 -4.386 -17.527 1.00 88.50 96 ASP A C 1
ATOM 764 O O . ASP A 1 96 ? -1.425 -5.573 -17.846 1.00 88.50 96 ASP A O 1
ATOM 768 N N . VAL A 1 97 ? -0.326 -3.626 -17.975 1.00 87.88 97 VAL A N 1
ATOM 769 C CA . VAL A 1 97 ? 0.716 -4.102 -18.908 1.00 87.88 97 VAL A CA 1
ATOM 770 C C . VAL A 1 97 ? 1.626 -5.134 -18.243 1.00 87.88 97 VAL A C 1
ATOM 772 O O . VAL A 1 97 ? 1.936 -6.166 -18.843 1.00 87.88 97 VAL A O 1
ATOM 775 N N . ALA A 1 98 ? 2.042 -4.885 -17.003 1.00 87.00 98 ALA A N 1
ATOM 776 C CA . ALA A 1 98 ? 2.884 -5.793 -16.240 1.00 87.00 98 ALA A CA 1
ATOM 777 C C . ALA A 1 98 ? 2.155 -7.112 -15.958 1.00 87.00 98 ALA A C 1
ATOM 779 O O . ALA A 1 98 ? 2.749 -8.182 -16.083 1.00 87.00 98 ALA A O 1
ATOM 780 N N . GLN A 1 99 ? 0.854 -7.062 -15.659 1.00 87.31 99 GLN A N 1
ATOM 781 C CA . GLN A 1 99 ? 0.057 -8.265 -15.439 1.00 87.31 99 GLN A CA 1
ATOM 782 C C . GLN A 1 99 ? -0.118 -9.084 -16.727 1.00 87.31 99 GLN A C 1
ATOM 784 O O . GLN A 1 99 ? 0.073 -10.299 -16.706 1.00 87.31 99 GLN A O 1
ATOM 789 N N . GLN A 1 100 ? -0.430 -8.436 -17.854 1.00 86.75 100 GLN A N 1
ATOM 790 C CA . GLN A 1 100 ? -0.614 -9.120 -19.142 1.00 86.75 100 GLN A CA 1
ATOM 791 C C . GLN A 1 100 ? 0.663 -9.804 -19.643 1.00 86.75 100 GLN A C 1
ATOM 793 O O . GLN A 1 100 ? 0.592 -10.886 -20.225 1.00 86.75 100 GLN A O 1
ATOM 798 N N . ASN A 1 101 ? 1.826 -9.193 -19.409 1.00 83.25 101 ASN A N 1
ATOM 799 C CA . ASN A 1 101 ? 3.114 -9.731 -19.849 1.00 83.25 101 ASN A CA 1
ATOM 800 C C . ASN A 1 101 ? 3.775 -10.670 -18.826 1.00 83.25 101 ASN A C 1
ATOM 802 O O . ASN A 1 101 ? 4.860 -11.186 -19.090 1.00 83.25 101 ASN A O 1
ATOM 806 N N . GLY A 1 102 ? 3.145 -10.897 -17.669 1.00 83.38 102 GLY A N 1
ATOM 807 C CA . GLY A 1 102 ? 3.727 -11.702 -16.593 1.00 83.38 102 GLY A CA 1
ATOM 808 C C . GLY A 1 102 ? 4.946 -11.052 -15.931 1.00 83.38 102 GLY A C 1
ATOM 809 O O . GLY A 1 102 ? 5.761 -11.750 -15.346 1.00 83.38 102 GLY A O 1
ATOM 810 N N . TRP A 1 103 ? 5.082 -9.726 -16.019 1.00 84.25 103 TRP A N 1
ATOM 811 C CA . TRP A 1 103 ? 6.130 -8.947 -15.346 1.00 84.25 103 TRP A CA 1
ATOM 812 C C . TRP A 1 103 ? 5.750 -8.551 -13.919 1.00 84.25 103 TRP A C 1
ATOM 814 O O . TRP A 1 103 ? 6.484 -7.817 -13.268 1.00 84.25 103 TRP A O 1
ATOM 824 N N . MET A 1 104 ? 4.593 -8.999 -13.431 1.00 83.06 104 MET A N 1
ATOM 825 C CA . MET A 1 104 ? 4.211 -8.795 -12.043 1.00 83.06 104 MET A CA 1
ATOM 826 C C . MET A 1 104 ? 5.003 -9.765 -11.155 1.00 83.06 104 MET A C 1
ATOM 828 O O . MET A 1 104 ? 4.894 -10.975 -11.369 1.00 83.06 104 MET A O 1
ATOM 832 N N . PRO A 1 105 ? 5.782 -9.269 -10.178 1.00 75.50 105 PRO A N 1
ATOM 833 C CA . PRO A 1 105 ? 6.484 -10.120 -9.230 1.00 75.50 105 PRO A CA 1
ATOM 834 C C . PRO A 1 105 ? 5.520 -11.080 -8.535 1.00 75.50 105 PRO A C 1
ATOM 836 O O . PRO A 1 105 ? 4.443 -10.686 -8.076 1.00 75.50 105 PRO A O 1
ATOM 839 N N . VAL A 1 106 ? 5.905 -12.352 -8.480 1.00 71.06 106 VAL A N 1
ATOM 840 C CA . VAL A 1 106 ? 5.172 -13.370 -7.732 1.00 71.06 106 VAL A CA 1
ATOM 841 C C . VAL A 1 106 ? 5.757 -13.383 -6.328 1.00 71.06 106 VAL A C 1
ATOM 843 O O . VAL A 1 106 ? 6.853 -13.893 -6.121 1.00 71.06 106 VAL A O 1
ATOM 846 N N . SER A 1 107 ? 5.037 -12.792 -5.378 1.00 66.06 107 SER A N 1
ATOM 847 C CA . SER A 1 107 ? 5.363 -12.907 -3.956 1.00 66.06 107 SER A CA 1
ATOM 848 C C . SER A 1 107 ? 5.295 -14.380 -3.532 1.00 66.06 107 SER A C 1
ATOM 850 O O . SER A 1 107 ? 4.318 -15.070 -3.835 1.00 66.06 107 SER A O 1
ATOM 852 N N . GLU A 1 108 ? 6.323 -14.867 -2.831 1.00 63.94 108 GLU A N 1
ATOM 853 C CA . GLU A 1 108 ? 6.308 -16.192 -2.186 1.00 63.94 108 GLU A CA 1
ATOM 854 C C . GLU A 1 108 ? 5.278 -16.246 -1.042 1.00 63.94 108 GLU A C 1
ATOM 856 O O . GLU A 1 108 ? 4.725 -17.307 -0.726 1.00 63.94 108 GLU A O 1
ATOM 861 N N . ASP A 1 109 ? 4.966 -15.080 -0.471 1.00 58.12 109 ASP A N 1
ATOM 862 C CA . ASP A 1 109 ? 4.017 -14.905 0.615 1.00 58.12 109 ASP A CA 1
ATOM 863 C C . ASP A 1 109 ? 2.586 -14.727 0.087 1.00 58.12 109 ASP A C 1
ATOM 865 O O . ASP A 1 109 ? 2.316 -13.994 -0.867 1.00 58.12 109 ASP A O 1
ATOM 869 N N . ARG A 1 110 ? 1.642 -15.428 0.727 1.00 59.94 110 ARG A N 1
ATOM 870 C CA . ARG A 1 110 ? 0.241 -15.558 0.281 1.00 59.94 110 ARG A CA 1
ATOM 871 C C . ARG A 1 110 ? -0.676 -14.406 0.715 1.00 59.94 110 ARG A C 1
ATOM 873 O O . ARG A 1 110 ? -1.881 -14.492 0.471 1.00 59.94 110 ARG A O 1
ATOM 880 N N . SER A 1 111 ? -0.154 -13.383 1.394 1.00 79.94 111 SER A N 1
ATOM 881 C CA . SER A 1 111 ? -0.949 -12.232 1.840 1.00 79.94 111 SER A CA 1
ATOM 882 C C . SER A 1 111 ? -0.905 -11.102 0.814 1.00 79.94 111 SER A C 1
ATOM 884 O O . SER A 1 111 ? 0.145 -10.813 0.245 1.00 79.94 111 SER A O 1
ATOM 886 N N . ALA A 1 112 ? -2.040 -10.431 0.608 1.00 79.38 112 ALA A N 1
ATOM 887 C CA . ALA A 1 112 ? -2.105 -9.240 -0.239 1.00 79.38 112 ALA A CA 1
ATOM 888 C C . ALA A 1 112 ? -1.221 -8.105 0.307 1.00 79.38 112 ALA A C 1
ATOM 890 O O . ALA A 1 112 ? -0.601 -7.392 -0.476 1.00 79.38 112 ALA A O 1
ATOM 891 N N . ASP A 1 113 ? -1.121 -7.998 1.635 1.00 81.75 113 ASP A N 1
ATOM 892 C CA . ASP A 1 113 ? -0.319 -6.973 2.308 1.00 81.75 113 ASP A CA 1
ATOM 893 C C . ASP A 1 113 ? 1.183 -7.192 2.072 1.00 81.75 113 ASP A C 1
ATOM 895 O O . ASP A 1 113 ? 1.913 -6.245 1.796 1.00 81.75 113 ASP A O 1
ATOM 899 N N . ASP A 1 114 ? 1.639 -8.450 2.097 1.00 84.25 114 ASP A N 1
ATOM 900 C CA . ASP A 1 114 ? 3.040 -8.796 1.828 1.00 84.25 114 ASP A CA 1
ATOM 901 C C . ASP A 1 114 ? 3.398 -8.548 0.352 1.00 84.25 114 ASP A C 1
ATOM 903 O O . ASP A 1 114 ? 4.493 -8.084 0.045 1.00 84.25 114 ASP A O 1
ATOM 907 N N . GLN A 1 115 ? 2.464 -8.793 -0.575 1.00 86.62 115 GLN A N 1
ATOM 908 C CA . GLN A 1 115 ? 2.668 -8.493 -1.995 1.00 86.62 115 GLN A CA 1
ATOM 909 C C . GLN A 1 115 ? 2.764 -6.981 -2.259 1.00 86.62 115 GLN A C 1
ATOM 911 O O . GLN A 1 115 ? 3.526 -6.544 -3.121 1.00 86.62 115 GLN A O 1
ATOM 916 N N . GLU A 1 116 ? 1.974 -6.174 -1.555 1.00 89.44 116 GLU A N 1
ATOM 917 C CA . GLU A 1 116 ? 2.033 -4.717 -1.672 1.00 89.44 116 GLU A CA 1
ATOM 918 C C . GLU A 1 116 ? 3.320 -4.149 -1.064 1.00 89.44 116 GLU A C 1
ATOM 920 O O . GLU A 1 116 ? 3.974 -3.314 -1.692 1.00 89.44 116 GLU A O 1
ATOM 925 N N . GLU A 1 117 ? 3.736 -4.665 0.094 1.00 90.62 117 GLU A N 1
ATOM 926 C CA . GLU A 1 117 ? 5.024 -4.342 0.713 1.00 90.62 117 GLU A CA 1
ATOM 927 C C . GLU A 1 117 ? 6.202 -4.677 -0.215 1.00 90.62 117 GLU A C 1
ATOM 929 O O . GLU A 1 117 ? 7.083 -3.839 -0.421 1.00 90.62 117 GLU A O 1
ATOM 934 N N . ASP A 1 118 ? 6.190 -5.868 -0.823 1.00 90.44 118 ASP A N 1
ATOM 935 C CA . ASP A 1 118 ? 7.210 -6.319 -1.774 1.00 90.44 118 ASP A CA 1
ATOM 936 C C . ASP A 1 118 ? 7.341 -5.349 -2.956 1.00 90.44 118 ASP A C 1
ATOM 938 O O . ASP A 1 118 ? 8.434 -4.869 -3.270 1.00 90.44 118 ASP A O 1
ATOM 942 N N . LEU A 1 119 ? 6.212 -5.002 -3.581 1.00 91.06 119 LEU A N 1
ATOM 943 C CA . LEU A 1 119 ? 6.176 -4.058 -4.697 1.00 91.06 119 LEU A CA 1
ATOM 944 C C . LEU A 1 119 ? 6.670 -2.671 -4.285 1.00 91.06 119 LEU A C 1
ATOM 946 O O . LEU A 1 119 ? 7.423 -2.044 -5.035 1.00 91.06 119 LEU A O 1
ATOM 950 N N . ARG A 1 120 ? 6.289 -2.195 -3.096 1.00 93.38 120 ARG A N 1
ATOM 951 C CA . ARG A 1 120 ? 6.713 -0.880 -2.605 1.00 93.38 120 ARG A CA 1
ATOM 952 C C . ARG A 1 120 ? 8.221 -0.833 -2.397 1.00 93.38 120 ARG A C 1
ATOM 954 O O . ARG A 1 120 ? 8.877 0.112 -2.839 1.00 93.38 120 ARG A O 1
ATOM 961 N N . GLN A 1 121 ? 8.787 -1.875 -1.796 1.00 93.31 121 GLN A N 1
ATOM 962 C CA . GLN A 1 121 ? 10.232 -1.980 -1.609 1.00 93.31 121 GLN A CA 1
ATOM 963 C C . GLN A 1 121 ? 10.990 -2.088 -2.937 1.00 93.31 121 GLN A C 1
ATOM 965 O O . GLN A 1 121 ? 12.053 -1.481 -3.069 1.00 93.31 121 GLN A O 1
ATOM 970 N N . ARG A 1 122 ? 10.440 -2.783 -3.942 1.00 93.31 122 ARG A N 1
ATOM 971 C CA . ARG A 1 122 ? 11.024 -2.858 -5.295 1.00 93.31 122 ARG A CA 1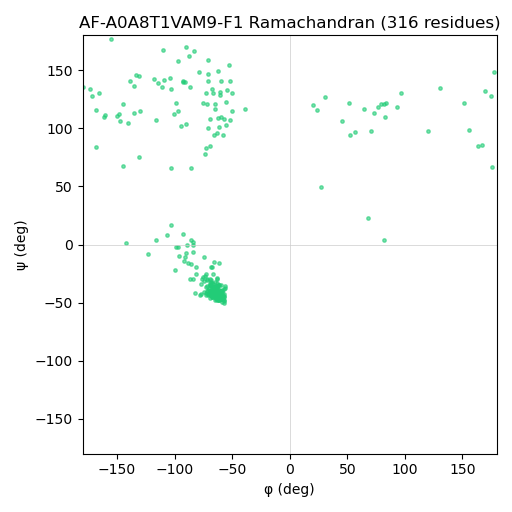
ATOM 972 C C . ARG A 1 122 ? 11.081 -1.489 -5.972 1.00 93.31 122 ARG A C 1
ATOM 974 O O . ARG A 1 122 ? 12.147 -1.097 -6.440 1.00 93.31 122 ARG A O 1
ATOM 981 N N . ILE A 1 123 ? 9.986 -0.725 -5.945 1.00 93.94 123 ILE A N 1
ATOM 982 C CA . ILE A 1 123 ? 9.951 0.641 -6.501 1.00 93.94 123 ILE A CA 1
ATOM 983 C C . ILE A 1 123 ? 10.975 1.546 -5.802 1.00 93.94 123 ILE A C 1
ATOM 985 O O . ILE A 1 123 ? 11.723 2.273 -6.466 1.00 93.94 123 ILE A O 1
ATOM 989 N N . PHE A 1 124 ? 11.070 1.469 -4.472 1.00 94.62 124 PHE A N 1
ATOM 990 C CA . PHE A 1 124 ? 12.076 2.220 -3.721 1.00 94.62 124 PHE A CA 1
ATOM 991 C C . PHE A 1 124 ? 13.508 1.813 -4.089 1.00 94.62 124 PHE A C 1
ATOM 993 O O . PHE A 1 124 ? 14.373 2.674 -4.273 1.00 94.62 124 PHE A O 1
ATOM 1000 N N . LEU A 1 125 ? 13.767 0.513 -4.240 1.00 92.88 125 LEU A N 1
ATOM 1001 C CA . LEU A 1 125 ? 15.073 0.005 -4.654 1.00 92.88 125 LEU A CA 1
ATOM 1002 C C . LEU A 1 125 ? 15.462 0.546 -6.038 1.00 92.88 125 LEU A C 1
ATOM 1004 O O . LEU A 1 125 ? 16.589 1.002 -6.234 1.00 92.88 125 LEU A O 1
ATOM 1008 N N . THR A 1 126 ? 14.523 0.597 -6.982 1.00 93.06 126 THR A N 1
ATOM 1009 C CA . THR A 1 126 ? 14.757 1.204 -8.298 1.00 93.06 126 THR A CA 1
ATOM 1010 C C . THR A 1 126 ? 15.055 2.695 -8.194 1.00 93.06 126 THR A C 1
ATOM 1012 O O . THR A 1 126 ? 15.973 3.173 -8.857 1.00 93.06 126 THR A O 1
ATOM 1015 N N . LYS A 1 127 ? 14.356 3.438 -7.331 1.00 93.31 127 LYS A N 1
ATOM 1016 C CA . LYS A 1 127 ? 14.647 4.859 -7.066 1.00 93.31 127 LYS A CA 1
ATOM 1017 C C . LYS A 1 127 ? 16.071 5.052 -6.533 1.00 93.31 127 LYS A C 1
ATOM 1019 O O . LYS A 1 127 ? 16.797 5.934 -6.997 1.00 93.31 127 LYS A O 1
ATOM 1024 N N . GLN A 1 128 ? 16.496 4.193 -5.607 1.00 92.44 128 GLN A N 1
ATOM 1025 C CA . GLN A 1 128 ? 17.860 4.172 -5.077 1.00 92.44 128 GLN A CA 1
ATOM 1026 C C . GLN A 1 128 ? 18.898 3.878 -6.171 1.00 92.44 128 GLN A C 1
ATOM 1028 O O . GLN A 1 128 ? 19.908 4.582 -6.257 1.00 92.44 128 GLN A O 1
ATOM 1033 N N . ASN A 1 129 ? 18.641 2.887 -7.025 1.00 90.62 129 ASN A N 1
ATOM 1034 C CA . ASN A 1 129 ? 19.525 2.533 -8.137 1.00 90.62 129 ASN A CA 1
ATOM 1035 C C . ASN A 1 129 ? 19.595 3.646 -9.188 1.00 90.62 129 ASN A C 1
ATOM 1037 O O . ASN A 1 129 ? 20.664 3.958 -9.702 1.00 90.62 129 ASN A O 1
ATOM 1041 N N . ILE A 1 130 ? 18.477 4.310 -9.473 1.00 90.94 130 ILE A N 1
ATOM 1042 C CA . ILE A 1 130 ? 18.452 5.469 -10.364 1.00 90.94 130 ILE A CA 1
ATOM 1043 C C . ILE A 1 130 ? 19.324 6.588 -9.807 1.00 90.94 130 ILE A C 1
ATOM 1045 O O . ILE A 1 130 ? 20.143 7.129 -10.543 1.00 90.94 130 ILE A O 1
ATOM 1049 N N . ALA A 1 131 ? 19.210 6.906 -8.517 1.00 90.56 131 ALA A N 1
ATOM 1050 C CA . ALA A 1 131 ? 20.028 7.948 -7.905 1.00 90.56 131 ALA A CA 1
ATOM 1051 C C . ALA A 1 131 ? 21.535 7.644 -8.013 1.00 90.56 131 ALA A C 1
ATOM 1053 O O . ALA A 1 131 ? 22.322 8.544 -8.315 1.00 90.56 131 ALA A O 1
ATOM 1054 N N . SER A 1 132 ? 21.943 6.383 -7.825 1.00 89.38 132 SER A N 1
ATOM 1055 C CA . SER A 1 132 ? 23.353 5.985 -7.935 1.00 89.38 132 SER A CA 1
ATOM 1056 C C . SER A 1 132 ? 23.864 6.020 -9.382 1.00 89.38 132 SER A C 1
ATOM 1058 O O . SER A 1 132 ? 24.943 6.558 -9.643 1.00 89.38 132 SER A O 1
ATOM 1060 N N . VAL A 1 133 ? 23.079 5.528 -10.346 1.00 89.81 133 VAL A N 1
ATOM 1061 C CA . VAL A 1 133 ? 23.458 5.511 -11.770 1.00 89.81 133 VAL A CA 1
ATOM 1062 C C . VAL A 1 133 ? 23.428 6.914 -12.380 1.00 89.81 133 VAL A C 1
ATOM 1064 O O . VAL A 1 133 ? 24.295 7.249 -13.191 1.00 89.81 133 VAL A O 1
ATOM 1067 N N . GLN A 1 134 ? 22.482 7.756 -11.966 1.00 91.62 134 GLN A N 1
ATOM 1068 C CA . GLN A 1 134 ? 22.386 9.162 -12.362 1.00 91.62 134 GLN A CA 1
ATOM 1069 C C . GLN A 1 134 ? 23.590 9.966 -11.852 1.00 91.62 134 GLN A C 1
ATOM 1071 O O . GLN A 1 134 ? 24.119 10.800 -12.585 1.00 91.62 134 GLN A O 1
ATOM 1076 N N . ALA A 1 135 ? 24.066 9.693 -10.630 1.00 89.94 135 ALA A N 1
ATOM 1077 C CA . ALA A 1 135 ? 25.282 10.312 -10.104 1.00 89.94 135 ALA A CA 1
ATOM 1078 C C . ALA A 1 135 ? 26.528 9.929 -10.924 1.00 89.94 135 ALA A C 1
ATOM 1080 O O . ALA A 1 135 ? 27.408 10.763 -11.132 1.00 89.94 135 ALA A O 1
ATOM 1081 N N . ALA A 1 136 ? 26.584 8.694 -11.433 1.00 91.94 136 ALA A N 1
ATOM 1082 C CA . ALA A 1 136 ? 27.650 8.243 -12.328 1.00 91.94 136 ALA A CA 1
ATOM 1083 C C . ALA A 1 136 ? 27.511 8.789 -13.765 1.00 91.94 136 ALA A C 1
ATOM 1085 O O . ALA A 1 136 ? 28.515 8.959 -14.454 1.00 91.94 136 ALA A O 1
ATOM 1086 N N . ASN A 1 137 ? 26.286 9.076 -14.218 1.00 90.38 137 ASN A N 1
ATOM 1087 C CA . ASN A 1 137 ? 25.979 9.522 -15.580 1.00 90.38 137 ASN A CA 1
ATOM 1088 C C . ASN A 1 137 ? 25.072 10.765 -15.566 1.00 90.38 137 ASN A C 1
ATOM 1090 O O . ASN A 1 137 ? 23.888 10.669 -15.897 1.00 90.38 137 ASN A O 1
ATOM 1094 N N . PRO A 1 138 ? 25.609 11.957 -15.251 1.00 89.06 138 PRO A N 1
ATOM 1095 C CA . PRO A 1 138 ? 24.799 13.164 -15.072 1.00 89.06 138 PRO A CA 1
ATOM 1096 C C . PRO A 1 138 ? 24.096 13.655 -16.351 1.00 89.06 138 PRO A C 1
ATOM 1098 O O . PRO A 1 138 ? 23.196 14.484 -16.264 1.00 89.06 138 PRO A O 1
ATOM 1101 N N . GLY A 1 139 ? 24.494 13.168 -17.533 1.00 87.75 139 GLY A N 1
ATOM 1102 C CA . GLY A 1 139 ? 23.855 13.487 -18.817 1.00 87.75 139 GLY A CA 1
ATOM 1103 C C . GLY A 1 139 ? 22.717 12.544 -19.229 1.00 87.75 139 GLY A C 1
ATOM 1104 O O . GLY A 1 139 ? 22.053 12.805 -20.230 1.00 87.75 139 GLY A O 1
ATOM 1105 N N . ALA A 1 140 ? 22.499 11.448 -18.499 1.00 86.75 140 ALA A N 1
ATOM 1106 C CA . ALA A 1 140 ? 21.349 10.569 -18.700 1.00 86.75 140 ALA A CA 1
ATOM 1107 C C . ALA A 1 140 ? 20.159 11.070 -17.867 1.00 86.75 140 ALA A C 1
ATOM 1109 O O . ALA A 1 140 ? 20.341 11.878 -16.968 1.00 86.75 140 ALA A O 1
ATOM 1110 N N . ASN A 1 141 ? 18.937 10.636 -18.166 1.00 87.94 141 ASN A N 1
ATOM 1111 C CA . ASN A 1 141 ? 17.770 10.910 -17.327 1.00 87.94 141 ASN A CA 1
ATOM 1112 C C . ASN A 1 141 ? 17.047 9.588 -17.091 1.00 87.94 141 ASN A C 1
ATOM 1114 O O . ASN A 1 141 ? 16.560 8.976 -18.045 1.00 87.94 141 ASN A O 1
ATOM 1118 N N . PHE A 1 142 ? 17.015 9.142 -15.840 1.00 88.94 142 PHE A N 1
ATOM 1119 C CA . PHE A 1 142 ? 16.344 7.910 -15.451 1.00 88.94 142 PHE A CA 1
ATOM 1120 C C . PHE A 1 142 ? 15.082 8.217 -14.646 1.00 88.94 142 PHE A C 1
ATOM 1122 O O . PHE A 1 142 ? 15.058 9.118 -13.811 1.00 88.94 142 PHE A O 1
ATOM 1129 N N . SER A 1 143 ? 14.032 7.433 -14.885 1.00 90.12 143 SER A N 1
ATOM 1130 C CA . SER A 1 143 ? 12.746 7.560 -14.204 1.00 90.12 143 SER A CA 1
ATOM 1131 C C . SER A 1 143 ? 12.280 6.206 -13.689 1.00 90.12 143 SER A C 1
ATOM 1133 O O . SER A 1 143 ? 12.484 5.182 -14.341 1.00 90.12 143 SER A O 1
ATOM 1135 N N . ILE A 1 144 ? 11.612 6.224 -12.536 1.00 90.81 144 ILE A N 1
ATOM 1136 C CA . ILE A 1 144 ? 10.912 5.065 -11.971 1.00 90.81 144 ILE A CA 1
ATOM 1137 C C . ILE A 1 144 ? 9.601 4.756 -12.712 1.00 90.81 144 ILE A C 1
ATOM 1139 O O . ILE A 1 144 ? 9.020 3.693 -12.512 1.00 90.81 144 ILE A O 1
ATOM 1143 N N . MET A 1 145 ? 9.127 5.633 -13.600 1.00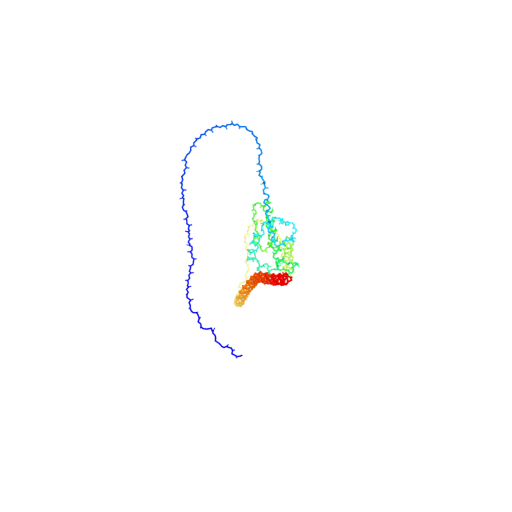 91.00 145 MET A N 1
ATOM 1144 C CA . MET A 1 145 ? 7.897 5.427 -14.375 1.00 91.00 145 MET A CA 1
ATOM 1145 C C . MET A 1 145 ? 8.174 4.621 -15.645 1.00 91.00 145 MET A C 1
ATOM 1147 O O . MET A 1 145 ? 8.058 5.117 -16.764 1.00 91.00 145 MET A O 1
ATOM 1151 N N . SER A 1 146 ? 8.561 3.364 -15.453 1.00 89.69 146 SER A N 1
ATOM 1152 C CA . SER A 1 146 ? 8.855 2.388 -16.500 1.00 89.69 146 SER A CA 1
ATOM 1153 C C . SER A 1 146 ? 8.163 1.063 -16.169 1.00 89.69 146 SER A C 1
ATOM 1155 O O . SER A 1 146 ? 8.089 0.694 -14.995 1.00 89.69 146 SER A O 1
ATOM 1157 N N . PRO A 1 147 ? 7.693 0.288 -17.164 1.00 87.19 147 PRO A N 1
ATOM 1158 C CA . PRO A 1 147 ? 7.031 -0.995 -16.915 1.00 87.19 147 PRO A CA 1
ATOM 1159 C C . PRO A 1 147 ? 7.923 -2.027 -16.209 1.00 87.19 147 PRO A C 1
ATOM 1161 O O . PRO A 1 147 ? 7.411 -3.007 -15.676 1.00 87.19 147 PRO A O 1
ATOM 1164 N N . PHE A 1 148 ? 9.241 -1.810 -16.189 1.00 89.19 148 PHE A N 1
ATOM 1165 C CA . PHE A 1 148 ? 10.212 -2.709 -15.564 1.00 89.19 148 PHE A CA 1
ATOM 1166 C C . PHE A 1 148 ? 10.624 -2.292 -14.150 1.00 89.19 148 PHE A C 1
ATOM 1168 O O . PHE A 1 148 ? 11.387 -3.012 -13.520 1.00 89.19 148 PHE A O 1
ATOM 1175 N N . SER A 1 149 ? 10.132 -1.167 -13.626 1.00 91.06 149 SER A N 1
ATOM 1176 C CA . SER A 1 149 ? 10.581 -0.645 -12.326 1.00 91.06 149 SER A CA 1
ATOM 1177 C C . SER A 1 149 ? 10.196 -1.508 -11.129 1.00 91.06 149 SER A C 1
ATOM 1179 O O . SER A 1 149 ? 10.787 -1.378 -10.072 1.00 91.06 149 SER A O 1
ATOM 1181 N N . ALA A 1 150 ? 9.206 -2.389 -11.265 1.00 89.38 150 ALA A N 1
ATOM 1182 C CA . ALA A 1 150 ? 8.865 -3.340 -10.209 1.00 89.38 150 ALA A CA 1
ATOM 1183 C C . ALA A 1 150 ? 9.744 -4.609 -10.234 1.00 89.38 150 ALA A C 1
ATOM 1185 O O . ALA A 1 150 ? 9.637 -5.453 -9.343 1.00 89.38 150 ALA A O 1
ATOM 1186 N N . LEU A 1 151 ? 10.595 -4.779 -11.250 1.00 88.81 151 LEU A N 1
ATOM 1187 C CA . LEU A 1 151 ? 11.474 -5.937 -11.379 1.00 88.81 151 LEU A CA 1
ATOM 1188 C C . LEU A 1 151 ? 12.822 -5.666 -10.714 1.00 88.81 151 LEU A C 1
ATOM 1190 O O . LEU A 1 151 ? 13.403 -4.593 -10.862 1.00 88.81 151 LEU A O 1
ATOM 1194 N N . THR A 1 152 ? 13.352 -6.680 -10.038 1.00 86.75 152 THR A N 1
ATOM 1195 C CA . THR A 1 152 ? 14.759 -6.692 -9.623 1.00 86.75 152 THR A CA 1
ATOM 1196 C C . THR A 1 152 ? 15.667 -6.875 -10.836 1.00 86.75 152 THR A C 1
ATOM 1198 O O . THR A 1 152 ? 15.260 -7.430 -11.860 1.00 86.75 152 THR A O 1
ATOM 1201 N N . ASP A 1 153 ? 16.937 -6.490 -10.708 1.00 84.38 153 ASP A N 1
ATOM 1202 C CA . ASP A 1 153 ? 17.925 -6.650 -11.783 1.00 84.38 153 ASP A CA 1
ATOM 1203 C C . ASP A 1 153 ? 18.045 -8.113 -12.251 1.00 84.38 153 ASP A C 1
ATOM 1205 O O . ASP A 1 153 ? 18.205 -8.386 -13.442 1.00 84.38 153 ASP A O 1
ATOM 1209 N N . ALA A 1 154 ? 17.922 -9.077 -11.332 1.00 83.81 154 ALA A N 1
ATOM 1210 C CA . ALA A 1 154 ? 17.966 -10.505 -11.644 1.00 83.81 154 AL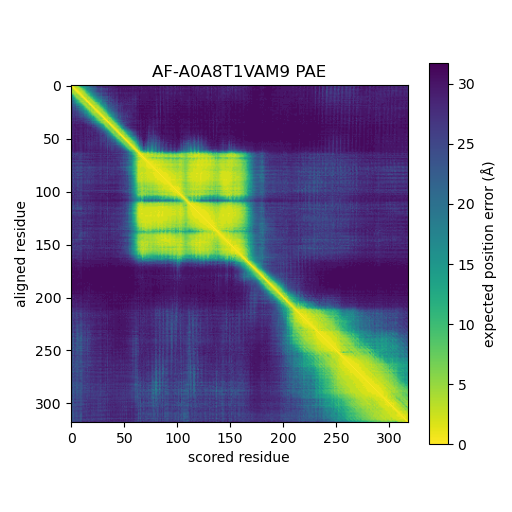A A CA 1
ATOM 1211 C C . ALA A 1 154 ? 16.765 -10.954 -12.496 1.00 83.81 154 ALA A C 1
ATOM 1213 O O . ALA A 1 154 ? 16.928 -11.665 -13.496 1.00 83.81 154 ALA A O 1
ATOM 1214 N N . GLU A 1 155 ? 15.560 -10.513 -12.135 1.00 85.69 155 GLU A N 1
ATOM 1215 C CA . GLU A 1 155 ? 14.342 -10.806 -12.895 1.00 85.69 155 GLU A CA 1
ATOM 1216 C C . GLU A 1 155 ? 14.375 -10.105 -14.256 1.00 85.69 155 GLU A C 1
ATOM 1218 O O . GLU A 1 155 ? 14.127 -10.740 -15.282 1.00 85.69 155 GLU A O 1
ATOM 1223 N N . PHE A 1 156 ? 14.760 -8.827 -14.292 1.00 86.38 156 PHE A N 1
ATOM 1224 C CA . PHE A 1 156 ? 14.897 -8.064 -15.531 1.00 86.38 156 PHE A CA 1
ATOM 1225 C C . PHE A 1 156 ? 15.867 -8.739 -16.507 1.00 86.38 156 PHE A C 1
ATOM 1227 O O . PHE A 1 156 ? 15.514 -8.972 -17.666 1.00 86.38 156 PHE A O 1
ATOM 1234 N N . ASN A 1 157 ? 17.052 -9.140 -16.033 1.00 84.69 157 ASN A N 1
ATOM 1235 C CA . ASN A 1 157 ? 18.029 -9.864 -16.847 1.00 84.69 157 ASN A CA 1
ATOM 1236 C C . ASN A 1 157 ? 17.452 -11.171 -17.398 1.00 84.69 157 ASN A C 1
ATOM 1238 O O . ASN A 1 157 ? 17.662 -11.490 -18.567 1.00 84.69 157 ASN A O 1
ATOM 1242 N N . THR A 1 158 ? 16.676 -11.899 -16.594 1.00 83.81 158 THR A N 1
ATOM 1243 C CA . THR A 1 158 ? 16.017 -13.136 -17.031 1.00 83.81 158 THR A CA 1
ATOM 1244 C C . THR A 1 158 ? 15.028 -12.869 -18.169 1.00 83.81 158 THR A C 1
ATOM 1246 O O . THR A 1 158 ? 15.059 -13.559 -19.191 1.00 83.81 158 THR A O 1
ATOM 1249 N N . TYR A 1 159 ? 14.183 -11.841 -18.051 1.00 78.81 159 TYR A N 1
ATOM 1250 C CA . TYR A 1 159 ? 13.213 -11.493 -19.096 1.00 78.81 159 TYR A CA 1
ATOM 1251 C C . TYR A 1 159 ? 13.880 -10.995 -20.380 1.00 78.81 159 TYR A C 1
ATOM 1253 O O . TYR A 1 159 ? 13.516 -11.422 -21.481 1.00 78.81 159 TYR A O 1
ATOM 1261 N N . VAL A 1 160 ? 14.887 -10.132 -20.250 1.00 80.31 160 VAL A N 1
ATOM 1262 C CA . VAL A 1 160 ? 15.593 -9.562 -21.399 1.00 80.31 160 VAL A CA 1
ATOM 1263 C C . VAL A 1 160 ? 16.419 -10.625 -22.121 1.00 80.31 160 VAL A C 1
ATOM 1265 O O . VAL A 1 160 ? 16.310 -10.741 -23.341 1.00 80.31 160 VAL A O 1
ATOM 1268 N N . LEU A 1 161 ? 17.182 -11.464 -21.416 1.00 77.19 161 LEU A N 1
ATOM 1269 C CA . LEU A 1 161 ? 17.991 -12.515 -22.049 1.00 77.19 161 LEU A CA 1
ATOM 1270 C C . LEU A 1 161 ? 17.124 -13.565 -22.758 1.00 77.19 161 LEU A C 1
ATOM 1272 O O . LEU A 1 161 ? 17.430 -13.955 -23.889 1.00 77.19 161 LEU A O 1
ATOM 1276 N N . ASN A 1 162 ? 15.996 -13.959 -22.161 1.00 69.81 162 ASN A N 1
ATOM 1277 C CA . ASN A 1 162 ? 15.059 -14.893 -22.791 1.00 69.81 162 ASN A CA 1
ATOM 1278 C C . ASN A 1 162 ? 14.437 -14.331 -24.083 1.00 69.81 162 ASN A C 1
ATOM 1280 O O . ASN A 1 162 ? 14.143 -15.094 -25.009 1.00 69.81 162 ASN A O 1
ATOM 1284 N N . SER A 1 163 ? 14.284 -13.006 -24.194 1.00 65.69 163 SER A N 1
ATOM 1285 C CA . SER A 1 163 ? 13.778 -12.368 -25.417 1.00 65.69 163 SER A CA 1
ATOM 1286 C C . SER A 1 163 ? 14.723 -12.550 -26.617 1.00 65.69 163 SER A C 1
ATOM 1288 O O . SER A 1 163 ? 14.263 -12.831 -27.728 1.00 65.69 163 SER A O 1
ATOM 1290 N N . TYR A 1 164 ? 16.043 -12.510 -26.393 1.00 62.72 164 TYR A N 1
ATOM 1291 C CA . TYR A 1 164 ? 17.046 -12.708 -27.445 1.00 62.72 164 TYR A CA 1
ATOM 1292 C C . TYR A 1 164 ? 17.144 -14.172 -27.899 1.00 62.72 164 TYR A C 1
ATOM 1294 O O . TYR A 1 164 ? 17.274 -14.447 -29.094 1.00 62.72 164 TYR A O 1
ATOM 1302 N N . VAL A 1 165 ? 17.002 -15.132 -26.978 1.00 59.97 165 VAL A N 1
ATOM 1303 C CA . VAL A 1 165 ? 17.032 -16.572 -27.304 1.00 59.97 165 VAL A CA 1
ATOM 1304 C C . VAL A 1 165 ? 15.822 -16.985 -28.159 1.00 59.97 165 VAL A C 1
ATOM 1306 O O . VAL A 1 165 ? 15.940 -17.823 -29.063 1.00 59.97 165 VAL A O 1
ATOM 1309 N N . ARG A 1 166 ? 14.658 -16.355 -27.947 1.00 53.94 166 ARG A N 1
ATOM 1310 C CA . ARG A 1 166 ? 13.437 -16.614 -28.733 1.00 53.94 166 ARG A CA 1
ATOM 1311 C C . ARG A 1 166 ? 13.508 -16.071 -30.167 1.00 53.94 166 ARG A C 1
ATOM 1313 O O . ARG A 1 166 ? 12.933 -16.669 -31.079 1.00 53.94 166 ARG A O 1
ATOM 1320 N N . GLY A 1 167 ? 14.252 -14.984 -30.381 1.00 52.25 167 GLY A N 1
ATOM 1321 C CA . GLY A 1 167 ? 14.533 -14.444 -31.717 1.00 52.25 167 GLY A CA 1
ATOM 1322 C C . GLY A 1 167 ? 15.445 -15.344 -32.558 1.00 52.25 167 GLY A C 1
ATOM 1323 O O . GLY A 1 167 ? 15.283 -15.420 -33.773 1.00 52.25 167 GLY A O 1
ATOM 1324 N N . ASN A 1 168 ? 16.349 -16.095 -31.919 1.00 52.03 168 ASN A N 1
ATOM 1325 C CA . ASN A 1 168 ? 17.271 -16.998 -32.616 1.00 52.03 168 ASN A CA 1
ATOM 1326 C C . ASN A 1 168 ? 16.636 -18.356 -32.987 1.00 52.03 168 ASN A C 1
ATOM 1328 O O . ASN A 1 168 ? 17.038 -19.008 -33.949 1.00 52.03 168 ASN A O 1
ATOM 1332 N N . SER A 1 169 ? 15.610 -18.786 -32.248 1.00 49.91 169 SER A N 1
ATOM 1333 C CA . SER A 1 169 ? 14.933 -20.078 -32.452 1.00 49.91 169 SER A CA 1
ATOM 1334 C C . SER A 1 169 ? 13.768 -20.023 -33.449 1.00 49.91 169 SER A C 1
ATOM 1336 O O . SER A 1 169 ? 13.364 -21.059 -33.970 1.00 49.91 169 SER A O 1
ATOM 1338 N N . THR A 1 170 ? 13.265 -18.831 -33.788 1.00 47.78 170 THR A N 1
ATOM 1339 C CA . THR A 1 170 ? 12.217 -18.645 -34.814 1.00 47.78 170 THR A CA 1
ATOM 1340 C C . THR A 1 170 ? 12.753 -18.224 -36.188 1.00 47.78 170 THR A C 1
ATOM 1342 O O . THR A 1 170 ? 11.987 -18.161 -37.145 1.00 47.78 170 THR A O 1
ATOM 1345 N N . GLN A 1 171 ? 14.071 -18.028 -36.331 1.00 47.47 171 GLN A N 1
ATOM 1346 C CA . GLN A 1 171 ? 14.737 -17.719 -37.608 1.00 47.47 171 GLN A CA 1
ATOM 1347 C C . GLN A 1 171 ? 15.555 -18.877 -38.203 1.00 47.47 171 GLN A C 1
ATOM 1349 O O . GLN A 1 171 ? 16.216 -18.696 -39.219 1.00 47.47 171 GLN A O 1
ATOM 1354 N N . SER A 1 172 ? 15.481 -20.087 -37.639 1.00 44.06 172 SER A N 1
ATOM 1355 C CA . SER A 1 172 ? 16.155 -21.266 -38.219 1.00 44.06 172 SER A CA 1
ATOM 1356 C C . SER A 1 172 ? 15.279 -22.094 -39.175 1.00 44.06 172 SER A C 1
ATOM 1358 O O . SER A 1 172 ? 15.699 -23.164 -39.602 1.00 44.06 172 SER A O 1
ATOM 1360 N N . ALA A 1 173 ? 14.084 -21.617 -39.552 1.00 49.94 173 ALA A N 1
ATOM 1361 C CA . ALA A 1 173 ? 13.182 -22.343 -40.459 1.00 49.94 173 ALA A CA 1
ATOM 1362 C C . ALA A 1 173 ? 12.892 -21.655 -41.809 1.00 49.94 173 ALA A C 1
ATOM 1364 O O . ALA A 1 173 ? 12.142 -22.209 -42.608 1.00 49.94 173 ALA A O 1
ATOM 1365 N N . SER A 1 174 ? 13.499 -20.508 -42.137 1.00 44.75 174 SER A N 1
ATOM 1366 C CA . SER A 1 174 ? 13.484 -20.043 -43.531 1.00 44.75 174 SER A CA 1
ATOM 1367 C C . SER A 1 174 ? 14.752 -19.284 -43.909 1.00 44.75 174 SER A C 1
ATOM 1369 O O . SER A 1 174 ? 14.939 -18.139 -43.514 1.00 44.75 174 SER A O 1
ATOM 1371 N N . GLY A 1 175 ? 15.591 -19.960 -44.695 1.00 44.25 175 GLY A N 1
ATOM 1372 C CA . GLY A 1 175 ? 16.381 -19.405 -45.795 1.00 44.25 175 GLY A CA 1
ATOM 1373 C C . GLY A 1 175 ? 17.126 -18.089 -45.570 1.00 44.25 175 GLY A C 1
ATOM 1374 O O . GLY A 1 175 ? 16.552 -17.016 -45.688 1.00 44.25 175 GLY A O 1
ATOM 1375 N N . THR A 1 176 ? 18.446 -18.216 -45.436 1.00 48.53 176 THR A N 1
ATOM 1376 C CA . THR A 1 176 ? 19.440 -17.332 -46.066 1.00 48.53 176 THR A CA 1
ATOM 1377 C C . THR A 1 176 ? 19.332 -15.836 -45.754 1.00 48.53 176 THR A C 1
ATOM 1379 O O . THR A 1 176 ? 18.665 -15.072 -46.443 1.00 48.53 176 THR A O 1
ATOM 1382 N N . GLY A 1 177 ? 20.124 -15.379 -44.783 1.00 42.16 177 GLY A N 1
ATOM 1383 C CA . GLY A 1 177 ? 20.352 -13.950 -44.586 1.00 42.16 177 GLY A CA 1
ATOM 1384 C C . GLY A 1 177 ? 21.205 -13.642 -43.368 1.00 42.16 177 GLY A C 1
ATOM 1385 O O . GLY A 1 177 ? 20.715 -13.056 -42.410 1.00 42.16 177 GLY A O 1
ATOM 1386 N N . SER A 1 178 ? 22.484 -14.029 -43.405 1.00 42.53 178 SER A N 1
ATOM 1387 C CA . SER A 1 178 ? 23.500 -13.500 -42.491 1.00 42.53 178 SER A CA 1
ATOM 1388 C C . SER A 1 178 ? 23.450 -11.968 -42.533 1.00 42.53 178 SER A C 1
ATOM 1390 O O . SER A 1 178 ? 23.836 -11.357 -43.532 1.00 42.53 178 SER A O 1
ATOM 1392 N N . ARG A 1 179 ? 22.930 -11.324 -41.479 1.00 46.88 179 ARG A N 1
ATOM 1393 C CA . ARG A 1 179 ? 23.069 -9.874 -41.291 1.00 46.88 179 ARG A CA 1
ATOM 1394 C C . ARG A 1 179 ? 24.515 -9.593 -40.901 1.00 46.88 179 ARG A C 1
ATOM 1396 O O . ARG A 1 179 ? 24.839 -9.458 -39.726 1.00 46.88 179 ARG A O 1
ATOM 1403 N N . GLN A 1 180 ? 25.377 -9.500 -41.908 1.00 44.56 180 GLN A N 1
ATOM 1404 C CA . GLN A 1 180 ? 26.649 -8.807 -41.778 1.00 44.56 180 GLN A CA 1
ATOM 1405 C C . GLN A 1 180 ? 26.387 -7.338 -41.427 1.00 44.56 180 GLN A C 1
ATOM 1407 O O . GLN A 1 180 ? 25.613 -6.639 -42.086 1.00 44.56 180 GLN A O 1
ATOM 1412 N N . LEU A 1 181 ? 27.054 -6.891 -40.368 1.00 44.09 181 LEU A N 1
ATOM 1413 C CA . LEU A 1 181 ? 27.206 -5.492 -39.997 1.00 44.09 181 LEU A CA 1
ATOM 1414 C C . LEU A 1 181 ? 27.816 -4.739 -41.191 1.00 44.09 181 LEU A C 1
ATOM 1416 O O . LEU A 1 181 ? 28.865 -5.129 -41.702 1.00 44.09 181 LEU A O 1
ATOM 1420 N N . ARG A 1 182 ? 27.125 -3.700 -41.677 1.00 40.38 182 ARG A N 1
ATOM 1421 C CA . ARG A 1 182 ? 27.555 -2.897 -42.829 1.00 40.38 182 ARG A CA 1
ATOM 1422 C C . ARG A 1 182 ? 28.788 -2.069 -42.465 1.00 40.38 182 ARG A C 1
ATOM 1424 O O . ARG A 1 182 ? 28.675 -1.070 -41.761 1.00 40.38 182 ARG A O 1
ATOM 1431 N N . SER A 1 183 ? 29.927 -2.468 -43.015 1.00 35.91 183 SER A N 1
ATOM 1432 C CA . SER A 1 183 ? 31.130 -1.650 -43.163 1.00 35.91 183 SER A CA 1
ATOM 1433 C C . SER A 1 183 ? 31.259 -1.201 -44.621 1.00 35.91 183 SER A C 1
ATOM 1435 O O . SER A 1 183 ? 31.019 -2.008 -45.514 1.00 35.91 183 SER A O 1
ATOM 1437 N N . ALA A 1 184 ? 31.741 0.035 -44.812 1.00 38.28 184 ALA A N 1
ATOM 1438 C CA . ALA A 1 184 ? 32.264 0.631 -46.053 1.00 38.28 184 ALA A CA 1
ATOM 1439 C C . ALA A 1 184 ? 31.201 1.059 -47.097 1.00 38.28 184 ALA A C 1
ATOM 1441 O O . ALA A 1 184 ? 30.309 0.305 -47.453 1.00 38.28 184 ALA A O 1
ATOM 1442 N N . ALA A 1 185 ? 31.106 2.346 -47.442 1.00 38.81 185 ALA A N 1
ATOM 1443 C CA . ALA A 1 185 ? 31.998 3.150 -48.291 1.00 38.81 185 ALA A CA 1
ATOM 1444 C C . ALA A 1 185 ? 31.460 3.222 -49.730 1.00 38.81 185 ALA A C 1
ATOM 1446 O O . ALA A 1 185 ? 31.109 2.209 -50.317 1.00 38.81 185 ALA A O 1
ATOM 1447 N N . SER A 1 186 ? 31.393 4.456 -50.235 1.00 36.72 186 SER A N 1
ATOM 1448 C CA . SER A 1 186 ? 31.595 4.882 -51.625 1.00 36.72 186 SER A CA 1
ATOM 1449 C C . SER A 1 186 ? 31.369 3.845 -52.736 1.00 36.72 186 SER A C 1
ATOM 1451 O O . SER A 1 186 ? 32.175 2.938 -52.914 1.00 36.72 186 SER A O 1
ATOM 1453 N N . SER A 1 187 ? 30.369 4.070 -53.588 1.00 39.72 187 SER A N 1
ATOM 1454 C CA . SER A 1 187 ? 30.611 4.665 -54.911 1.00 39.72 187 SER A CA 1
ATOM 1455 C C . SER A 1 187 ? 29.369 4.584 -55.793 1.00 39.72 187 SER A C 1
ATOM 1457 O O . SER A 1 187 ? 28.713 3.557 -55.929 1.00 39.72 187 SER A O 1
ATOM 1459 N N . ASP A 1 188 ? 29.096 5.739 -56.372 1.00 37.91 188 ASP A N 1
ATOM 1460 C CA . ASP A 1 188 ? 28.153 6.048 -57.428 1.00 37.91 188 ASP A CA 1
ATOM 1461 C C . ASP A 1 188 ? 28.607 5.404 -58.755 1.00 37.91 188 ASP A C 1
ATOM 1463 O O . ASP A 1 188 ? 29.789 5.471 -59.100 1.00 37.91 188 ASP A O 1
ATOM 1467 N N . SER A 1 189 ? 27.702 4.750 -59.483 1.00 38.97 189 SER A N 1
ATOM 1468 C CA . SER A 1 189 ? 27.598 4.843 -60.950 1.00 38.97 189 SER A CA 1
ATOM 1469 C C . SER A 1 189 ? 26.458 3.981 -61.501 1.00 38.97 189 SER A C 1
ATOM 1471 O O . SER A 1 189 ? 26.221 2.840 -61.113 1.00 38.97 189 SER A O 1
ATOM 1473 N N . ILE A 1 190 ? 25.748 4.632 -62.412 1.00 41.22 190 ILE A N 1
ATOM 1474 C CA . ILE A 1 190 ? 24.556 4.256 -63.168 1.00 41.22 190 ILE A CA 1
ATOM 1475 C C . ILE A 1 190 ? 24.942 3.423 -64.413 1.00 41.22 190 ILE A C 1
ATOM 1477 O O . ILE A 1 190 ? 26.096 3.476 -64.836 1.00 41.22 190 ILE A O 1
ATOM 1481 N N . ILE A 1 191 ? 23.920 2.785 -65.020 1.00 41.56 191 ILE A N 1
ATOM 1482 C CA . ILE A 1 191 ? 23.734 2.243 -66.400 1.00 41.56 191 ILE A CA 1
ATOM 1483 C C . ILE A 1 191 ? 23.474 0.719 -66.354 1.00 41.56 191 ILE A C 1
ATOM 1485 O O . ILE A 1 191 ? 24.357 -0.043 -65.981 1.00 41.56 191 ILE A O 1
ATOM 1489 N N . ASP A 1 192 ? 22.216 0.254 -66.414 1.00 39.69 192 ASP A N 1
ATOM 1490 C CA . ASP A 1 192 ? 21.278 0.075 -67.559 1.00 39.69 192 ASP A CA 1
ATOM 1491 C C . ASP A 1 192 ? 21.508 -1.250 -68.308 1.00 39.69 192 ASP A C 1
ATOM 1493 O O . ASP A 1 192 ? 22.614 -1.497 -68.771 1.00 39.69 192 ASP A O 1
ATOM 1497 N N . ASP A 1 193 ? 20.472 -2.092 -68.394 1.00 36.84 193 ASP A N 1
ATOM 1498 C CA . ASP A 1 193 ? 19.988 -2.671 -69.661 1.00 36.84 193 ASP A CA 1
ATOM 1499 C C . ASP A 1 193 ? 18.684 -3.453 -69.411 1.00 36.84 193 ASP A C 1
ATOM 1501 O O . ASP A 1 193 ? 18.536 -4.199 -68.435 1.00 36.84 193 ASP A O 1
ATOM 1505 N N . GLY A 1 194 ? 17.706 -3.220 -70.279 1.00 39.53 194 GLY A N 1
ATOM 1506 C CA . GLY A 1 194 ? 16.338 -3.697 -70.167 1.00 39.53 194 GLY A CA 1
ATOM 1507 C C . GLY A 1 194 ? 16.164 -5.158 -70.571 1.00 39.53 194 GLY A C 1
ATOM 1508 O O . GLY A 1 194 ? 16.787 -5.664 -71.497 1.00 39.53 194 GLY A O 1
ATOM 1509 N N . SER A 1 195 ? 15.211 -5.828 -69.926 1.00 38.12 195 SER A N 1
ATOM 1510 C CA . SER A 1 195 ? 14.596 -7.017 -70.506 1.00 38.12 195 SER A CA 1
ATOM 1511 C C . SER A 1 195 ? 13.121 -7.089 -70.131 1.00 38.12 195 SER A C 1
ATOM 1513 O O . SER A 1 195 ? 12.717 -7.040 -68.970 1.00 38.12 195 SER A O 1
ATOM 1515 N N . SER A 1 196 ? 12.334 -7.104 -71.193 1.00 49.91 196 SER A N 1
ATOM 1516 C CA . SER A 1 196 ? 10.891 -7.212 -71.318 1.00 49.91 196 SER A CA 1
ATOM 1517 C C . SER A 1 196 ? 10.278 -8.371 -70.532 1.00 49.91 196 SER A C 1
ATOM 1519 O O . SER A 1 196 ? 10.696 -9.500 -70.727 1.00 49.91 196 SER A O 1
ATOM 1521 N N . ASP A 1 197 ? 9.228 -8.087 -69.749 1.00 40.94 197 ASP A N 1
ATOM 1522 C CA . ASP A 1 197 ? 8.053 -8.964 -69.589 1.00 40.94 197 ASP A CA 1
ATOM 1523 C C . ASP A 1 197 ? 6.909 -8.235 -68.857 1.00 40.94 197 ASP A C 1
ATOM 1525 O O . ASP A 1 197 ? 6.711 -8.322 -67.647 1.00 40.94 197 ASP A O 1
ATOM 1529 N N . SER A 1 198 ? 6.123 -7.470 -69.617 1.00 47.81 198 SER A N 1
ATOM 1530 C CA . SER A 1 198 ? 4.911 -6.792 -69.137 1.00 47.81 198 SER A CA 1
ATOM 1531 C C . SER A 1 198 ? 3.653 -7.531 -69.590 1.00 47.81 198 SER A C 1
ATOM 1533 O O . SER A 1 198 ? 2.884 -7.003 -70.382 1.00 47.81 198 SER A O 1
ATOM 1535 N N . THR A 1 199 ? 3.419 -8.754 -69.104 1.00 45.75 199 THR A N 1
ATOM 1536 C CA . THR A 1 199 ? 2.095 -9.409 -69.241 1.00 45.75 199 THR A CA 1
ATOM 1537 C C . THR A 1 199 ? 1.638 -10.247 -68.036 1.00 45.75 199 THR A C 1
ATOM 1539 O O . THR A 1 199 ? 0.512 -10.735 -68.041 1.00 45.75 199 THR A O 1
ATOM 1542 N N . SER A 1 200 ? 2.401 -10.342 -66.941 1.00 47.22 200 SER A N 1
ATOM 1543 C CA . SER A 1 200 ? 1.998 -11.125 -65.752 1.00 47.22 200 SER A CA 1
ATOM 1544 C C . SER A 1 200 ? 1.328 -10.312 -64.625 1.00 47.22 200 SER A C 1
ATOM 1546 O O . SER A 1 200 ? 0.757 -10.886 -63.700 1.00 47.22 200 SER A O 1
ATOM 1548 N N . PHE A 1 201 ? 1.327 -8.975 -64.693 1.00 41.44 201 PHE A N 1
ATOM 1549 C CA . PHE A 1 201 ? 0.932 -8.117 -63.561 1.00 41.44 201 PHE A CA 1
ATOM 1550 C C . PHE A 1 201 ? -0.581 -7.836 -63.433 1.00 41.44 201 PHE A C 1
ATOM 1552 O O . PHE A 1 201 ? -1.049 -7.418 -62.373 1.00 41.44 201 PHE A O 1
ATOM 1559 N N . ILE A 1 202 ? -1.387 -8.070 -64.477 1.00 47.50 202 ILE A N 1
ATOM 1560 C CA . ILE A 1 202 ? -2.815 -7.687 -64.455 1.00 47.50 202 ILE A CA 1
ATOM 1561 C C . ILE A 1 202 ? -3.696 -8.717 -63.721 1.00 47.50 202 ILE A C 1
ATOM 1563 O O . ILE A 1 202 ? -4.759 -8.358 -63.218 1.00 47.50 202 ILE A O 1
ATOM 1567 N N . PHE A 1 203 ? -3.243 -9.964 -63.545 1.00 37.34 203 PHE A N 1
ATOM 1568 C CA . PHE A 1 203 ? -4.039 -10.997 -62.864 1.00 37.34 203 PHE A CA 1
ATOM 1569 C C . PHE A 1 203 ? -3.810 -11.086 -61.343 1.00 37.34 203 PHE A C 1
ATOM 1571 O O . PHE A 1 203 ? -4.594 -11.723 -60.643 1.00 37.34 203 PHE A O 1
ATOM 1578 N N . LEU A 1 204 ? -2.787 -10.414 -60.797 1.00 42.25 204 LEU A N 1
ATOM 1579 C CA . LEU A 1 204 ? -2.524 -10.426 -59.349 1.00 42.25 204 LEU A CA 1
ATOM 1580 C C . LEU A 1 204 ? -3.301 -9.346 -58.576 1.00 42.25 204 LEU A C 1
ATOM 1582 O O . LEU A 1 204 ? -3.706 -9.584 -57.437 1.00 42.25 204 LEU A O 1
ATOM 1586 N N . LYS A 1 205 ? -3.605 -8.200 -59.203 1.00 45.31 205 LYS A N 1
ATOM 1587 C CA . LYS A 1 205 ? -4.251 -7.059 -58.524 1.00 45.31 205 LYS A CA 1
ATOM 1588 C C . LYS A 1 205 ? -5.700 -7.294 -58.084 1.00 45.31 205 LYS A C 1
ATOM 1590 O O . LYS A 1 205 ? -6.191 -6.580 -57.214 1.00 45.31 205 LYS A O 1
ATOM 1595 N N . THR A 1 206 ? -6.405 -8.279 -58.635 1.00 47.31 206 THR A N 1
ATOM 1596 C CA . THR A 1 206 ? -7.808 -8.556 -58.263 1.00 47.31 206 THR A CA 1
ATOM 1597 C C . THR A 1 206 ? -7.952 -9.579 -57.134 1.00 47.31 206 THR A C 1
ATOM 1599 O O . THR A 1 206 ? -9.017 -9.650 -56.516 1.00 47.31 206 THR A O 1
ATOM 1602 N N . SER A 1 207 ? -6.891 -10.327 -56.805 1.00 46.72 207 SER A N 1
ATOM 1603 C CA . SER A 1 207 ? -6.901 -11.300 -55.701 1.00 46.72 207 SER A CA 1
ATOM 1604 C C . SER A 1 207 ? -6.619 -10.663 -54.330 1.00 46.72 207 SER A C 1
ATOM 1606 O O . SER A 1 207 ? -7.195 -11.083 -53.327 1.00 46.72 207 SER A O 1
ATOM 1608 N N . GLU A 1 208 ? -5.840 -9.577 -54.278 1.00 52.44 208 GLU A N 1
ATOM 1609 C CA . GLU A 1 208 ? -5.501 -8.883 -53.024 1.00 52.44 208 GLU A CA 1
ATOM 1610 C C . GLU A 1 208 ? -6.656 -8.025 -52.472 1.00 52.44 208 GLU A C 1
ATOM 1612 O O . GLU A 1 208 ? -6.828 -7.905 -51.256 1.00 52.44 208 GLU A O 1
ATOM 1617 N N . HIS A 1 209 ? -7.530 -7.498 -53.338 1.00 48.03 209 HIS A N 1
ATOM 1618 C CA . HIS A 1 209 ? -8.659 -6.660 -52.911 1.00 48.03 209 HIS A CA 1
ATOM 1619 C C . HIS A 1 209 ? -9.792 -7.439 -52.214 1.00 48.03 209 HIS A C 1
ATOM 1621 O O . HIS A 1 209 ? -10.506 -6.869 -51.385 1.00 48.03 209 HIS A O 1
ATOM 1627 N N . ARG A 1 210 ? -9.957 -8.744 -52.485 1.00 51.66 210 ARG A N 1
ATOM 1628 C CA . ARG A 1 210 ? -10.917 -9.592 -51.745 1.00 51.66 210 ARG A CA 1
ATOM 1629 C C . ARG A 1 210 ? -10.390 -9.995 -50.367 1.00 51.66 210 ARG A C 1
ATOM 1631 O O . ARG A 1 210 ? -11.175 -10.052 -49.422 1.00 51.66 210 ARG A O 1
ATOM 1638 N N . SER A 1 211 ? -9.081 -10.189 -50.234 1.00 57.56 211 SER A N 1
ATOM 1639 C CA . SER A 1 211 ? -8.435 -10.481 -48.950 1.00 57.56 211 SER A CA 1
ATOM 1640 C C . SER A 1 211 ? -8.521 -9.294 -47.988 1.00 57.56 211 SER A C 1
ATOM 1642 O O . SER A 1 211 ? -8.847 -9.481 -46.818 1.00 57.56 211 SER A O 1
ATOM 1644 N N . PHE A 1 212 ? -8.354 -8.062 -48.478 1.00 57.00 212 PHE A N 1
ATOM 1645 C CA . PHE A 1 212 ? -8.435 -6.864 -47.635 1.00 57.00 212 PHE A CA 1
ATOM 1646 C C . PHE A 1 212 ? -9.829 -6.651 -47.012 1.00 57.00 212 PHE A C 1
ATOM 1648 O O . PHE A 1 212 ? -9.945 -6.342 -45.827 1.00 57.00 212 PHE A O 1
ATOM 1655 N N . ALA A 1 213 ? -10.905 -6.894 -47.772 1.00 68.50 213 ALA A N 1
ATOM 1656 C CA . ALA A 1 213 ? -12.277 -6.761 -47.269 1.00 68.50 213 ALA A CA 1
ATOM 1657 C C . ALA A 1 213 ? -12.637 -7.818 -46.205 1.00 68.50 213 ALA A C 1
ATOM 1659 O O . ALA A 1 213 ? -13.411 -7.539 -45.285 1.00 68.50 213 ALA A O 1
ATOM 1660 N N . VAL A 1 214 ? -12.076 -9.028 -46.312 1.00 73.06 214 VAL A N 1
ATOM 1661 C CA . VAL A 1 214 ? -12.243 -10.088 -45.303 1.00 73.06 214 VAL A CA 1
ATOM 1662 C C . VAL A 1 214 ? -11.435 -9.762 -44.043 1.00 73.06 214 VAL A C 1
ATOM 1664 O O . VAL A 1 214 ? -11.966 -9.884 -42.939 1.00 73.06 214 VAL A O 1
ATOM 1667 N N . ILE A 1 215 ? -10.208 -9.259 -44.198 1.00 71.81 215 ILE A N 1
ATOM 1668 C CA . ILE A 1 215 ? -9.340 -8.850 -43.083 1.00 71.81 215 ILE A CA 1
ATOM 1669 C C . ILE A 1 215 ? -9.954 -7.680 -42.293 1.00 71.81 215 ILE A C 1
ATOM 1671 O O . ILE A 1 215 ? -10.009 -7.736 -41.064 1.00 71.81 215 ILE A O 1
ATOM 1675 N N . GLU A 1 216 ? -10.492 -6.651 -42.958 1.00 77.69 216 GLU A N 1
ATOM 1676 C CA . GLU A 1 216 ? -11.155 -5.529 -42.265 1.00 77.69 216 GLU A CA 1
ATOM 1677 C C . GLU A 1 216 ? -12.471 -5.934 -41.585 1.00 77.69 216 GLU A C 1
ATOM 1679 O O . GLU A 1 216 ? -12.822 -5.412 -40.517 1.00 77.69 216 GLU A O 1
ATOM 1684 N N . ARG A 1 217 ? -13.201 -6.904 -42.151 1.00 80.12 217 ARG A N 1
ATOM 1685 C CA . ARG A 1 217 ? -14.399 -7.459 -41.506 1.00 80.12 217 ARG A CA 1
ATOM 1686 C C . ARG A 1 217 ? -14.039 -8.192 -40.214 1.00 80.12 217 ARG A C 1
ATOM 1688 O O . ARG A 1 217 ? -14.759 -8.042 -39.225 1.00 80.12 217 ARG A O 1
ATOM 1695 N N . GLU A 1 218 ? -12.931 -8.926 -40.200 1.00 82.12 218 GLU A N 1
ATOM 1696 C CA . GLU A 1 218 ? -12.488 -9.666 -39.018 1.00 82.12 218 GLU A CA 1
ATOM 1697 C C . GLU A 1 218 ? -11.888 -8.741 -37.948 1.00 82.12 218 GLU A C 1
ATOM 1699 O O . GLU A 1 218 ? -12.284 -8.822 -36.784 1.00 82.12 218 GLU A O 1
ATOM 1704 N N . ARG A 1 219 ? -11.084 -7.740 -38.335 1.00 83.25 219 ARG A N 1
ATOM 1705 C CA . ARG A 1 219 ? -10.657 -6.663 -37.416 1.00 83.25 219 ARG A CA 1
ATOM 1706 C C . ARG A 1 219 ? -11.838 -5.920 -36.799 1.00 83.25 219 ARG A C 1
ATOM 1708 O O . ARG A 1 219 ? -11.824 -5.578 -35.621 1.00 83.25 219 ARG A O 1
ATOM 1715 N N . SER A 1 220 ? -12.894 -5.681 -37.572 1.00 83.06 220 SER A N 1
ATOM 1716 C CA . SER A 1 220 ? -14.104 -5.030 -37.060 1.00 83.06 220 SER A CA 1
ATOM 1717 C C . SER A 1 220 ? -14.884 -5.908 -36.079 1.00 83.06 220 SER A C 1
ATOM 1719 O O . SER A 1 220 ? -15.526 -5.377 -35.170 1.00 83.06 220 SER A O 1
ATOM 1721 N N . ARG A 1 221 ? -14.824 -7.238 -36.219 1.00 85.00 221 ARG A N 1
ATOM 1722 C CA . ARG A 1 221 ? -15.369 -8.174 -35.224 1.00 85.00 221 ARG A CA 1
ATOM 1723 C C . ARG A 1 221 ? -14.527 -8.192 -33.955 1.00 85.00 221 ARG A C 1
ATOM 1725 O O . ARG A 1 221 ? -15.117 -8.107 -32.882 1.00 85.00 221 ARG A O 1
ATOM 1732 N N . GLN A 1 222 ? -13.200 -8.199 -34.074 1.00 83.44 222 GLN A N 1
ATOM 1733 C CA . GLN A 1 222 ? -12.289 -8.103 -32.929 1.00 83.44 222 GLN A CA 1
ATOM 1734 C C . GLN A 1 222 ? -12.513 -6.811 -32.140 1.00 83.44 222 GLN A C 1
ATOM 1736 O O . GLN A 1 222 ? -12.821 -6.889 -30.957 1.00 83.44 222 GLN A O 1
ATOM 1741 N N . ARG A 1 223 ? -12.561 -5.642 -32.796 1.00 83.06 223 ARG A N 1
ATOM 1742 C CA . ARG A 1 223 ? -12.878 -4.359 -32.130 1.00 83.06 223 ARG A CA 1
ATOM 1743 C C . ARG A 1 223 ? -14.227 -4.387 -31.393 1.00 83.06 223 ARG A C 1
ATOM 1745 O O . ARG A 1 223 ? -14.380 -3.823 -30.311 1.00 83.06 223 ARG A O 1
ATOM 1752 N N . ARG A 1 224 ? -15.239 -5.060 -31.958 1.00 81.44 224 ARG A N 1
ATOM 1753 C CA . ARG A 1 224 ? -16.552 -5.238 -31.304 1.00 81.44 224 ARG A CA 1
ATOM 1754 C C . ARG A 1 224 ? -16.510 -6.212 -30.124 1.00 81.44 224 ARG A C 1
ATOM 1756 O O . ARG A 1 224 ? -17.324 -6.075 -29.217 1.00 81.4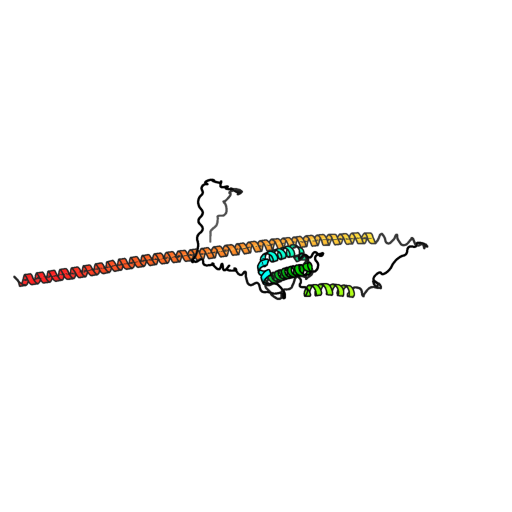4 224 ARG A O 1
ATOM 1763 N N . GLN A 1 225 ? -15.623 -7.201 -30.142 1.00 86.00 225 GLN A N 1
ATOM 1764 C CA . GLN A 1 225 ? -15.427 -8.119 -29.020 1.00 86.00 225 GLN A CA 1
ATOM 1765 C C . GLN A 1 225 ? -14.604 -7.464 -27.907 1.00 86.00 225 GLN A C 1
ATOM 1767 O O . GLN A 1 225 ? -15.017 -7.522 -26.754 1.00 86.00 225 GLN A O 1
ATOM 1772 N N . GLU A 1 226 ? -13.536 -6.748 -28.249 1.00 84.31 226 GLU A N 1
ATOM 1773 C CA . GLU A 1 226 ? -12.716 -5.971 -27.311 1.00 84.31 226 GLU A CA 1
ATOM 1774 C C . GLU A 1 226 ? -13.550 -4.914 -26.582 1.00 84.31 226 GLU A C 1
ATOM 1776 O O . GLU A 1 226 ? -13.536 -4.849 -25.360 1.00 84.31 226 GLU A O 1
ATOM 1781 N N . THR A 1 227 ? -14.378 -4.148 -27.299 1.00 82.38 227 THR A N 1
ATOM 1782 C CA . THR A 1 227 ? -15.272 -3.159 -26.662 1.00 82.38 227 THR A CA 1
ATOM 1783 C C . THR A 1 227 ? -16.316 -3.788 -25.739 1.00 82.38 227 THR A C 1
ATOM 1785 O O . THR A 1 227 ? -16.732 -3.156 -24.768 1.00 82.38 227 THR A O 1
ATOM 1788 N N . ARG A 1 228 ? -16.742 -5.032 -26.000 1.00 82.75 228 ARG A N 1
ATOM 1789 C CA . ARG A 1 228 ? -17.615 -5.776 -25.078 1.00 82.75 228 ARG A CA 1
ATOM 1790 C C . ARG A 1 228 ? -16.851 -6.243 -23.844 1.00 82.75 228 ARG A C 1
ATOM 1792 O O . ARG A 1 228 ? -17.376 -6.082 -22.749 1.00 82.75 228 ARG A O 1
ATOM 1799 N N . ALA A 1 229 ? -15.634 -6.755 -24.017 1.00 82.50 229 ALA A N 1
ATOM 1800 C CA . ALA A 1 229 ? -14.777 -7.183 -22.915 1.00 82.50 229 ALA A CA 1
ATOM 1801 C C . ALA A 1 229 ? -14.441 -6.011 -21.977 1.00 82.50 229 ALA A C 1
ATOM 1803 O O . ALA A 1 229 ? -14.681 -6.106 -20.778 1.00 82.50 229 ALA A O 1
ATOM 1804 N N . ILE A 1 230 ? -14.035 -4.864 -22.532 1.00 84.44 230 ILE A N 1
ATOM 1805 C CA . ILE A 1 230 ? -13.729 -3.647 -21.760 1.00 84.44 230 ILE A CA 1
ATOM 1806 C C . ILE A 1 230 ? -14.947 -3.188 -20.946 1.00 84.44 230 ILE A C 1
ATOM 1808 O O . ILE A 1 230 ? -14.821 -2.860 -19.770 1.00 84.44 230 ILE A O 1
ATOM 1812 N N . ARG A 1 231 ? -16.147 -3.208 -21.543 1.00 86.50 231 ARG A N 1
ATOM 1813 C CA . ARG A 1 231 ? -17.380 -2.812 -20.845 1.00 86.50 231 ARG A CA 1
ATOM 1814 C C . ARG A 1 231 ? -17.725 -3.757 -19.693 1.00 86.50 231 ARG A C 1
ATOM 1816 O O . ARG A 1 231 ? -18.228 -3.302 -18.669 1.00 86.50 231 ARG A O 1
ATOM 1823 N N . SER A 1 232 ? -17.477 -5.054 -19.857 1.00 87.00 232 SER A N 1
ATOM 1824 C CA . SER A 1 232 ? -17.677 -6.046 -18.798 1.00 87.00 232 SER A CA 1
ATOM 1825 C C . SER A 1 232 ? -16.664 -5.884 -17.664 1.00 87.00 232 SER A C 1
ATOM 1827 O O . SER A 1 232 ? -17.057 -5.944 -16.500 1.00 87.00 232 SER A O 1
ATOM 1829 N N . ASP A 1 233 ? -15.401 -5.596 -17.977 1.00 87.69 233 ASP A N 1
ATOM 1830 C CA . ASP A 1 233 ? -14.368 -5.345 -16.966 1.00 87.69 233 ASP A CA 1
ATOM 1831 C C . ASP A 1 233 ? -14.627 -4.048 -16.193 1.00 87.69 233 ASP A C 1
ATOM 1833 O O . ASP A 1 233 ? -14.463 -4.008 -14.972 1.00 87.69 233 ASP A O 1
ATOM 1837 N N . GLU A 1 234 ? -15.098 -2.996 -16.866 1.00 91.81 234 GLU A N 1
ATOM 1838 C CA . GLU A 1 234 ? -15.508 -1.750 -16.215 1.00 91.81 234 GLU A CA 1
ATOM 1839 C C . GLU A 1 234 ? -16.714 -1.970 -15.287 1.00 91.81 234 GLU A C 1
ATOM 1841 O O . GLU A 1 234 ? -16.720 -1.486 -14.154 1.00 91.81 234 GLU A O 1
ATOM 1846 N N . GLN A 1 235 ? -17.700 -2.771 -15.713 1.00 92.19 235 GLN A N 1
ATOM 1847 C CA . GLN A 1 235 ? -18.819 -3.167 -14.853 1.00 92.19 235 GLN A CA 1
ATOM 1848 C C . GLN A 1 235 ? -18.353 -3.965 -13.634 1.00 92.19 235 GLN A C 1
ATOM 1850 O O . GLN A 1 235 ? -18.792 -3.675 -12.521 1.00 92.19 235 GLN A O 1
ATOM 1855 N N . LEU A 1 236 ? -17.432 -4.913 -13.814 1.00 93.25 236 LEU A N 1
ATOM 1856 C CA . LEU A 1 236 ? -16.880 -5.704 -12.716 1.00 93.25 236 LEU A CA 1
ATOM 1857 C C . LEU A 1 236 ? -16.067 -4.834 -11.745 1.00 93.25 236 LEU A C 1
ATOM 1859 O O . LEU A 1 236 ? -16.173 -5.001 -10.529 1.00 93.25 236 LEU A O 1
ATOM 1863 N N . ARG A 1 237 ? -15.274 -3.880 -12.253 1.00 91.06 237 ARG A N 1
ATOM 1864 C CA . ARG A 1 237 ? -14.546 -2.900 -11.428 1.00 91.06 237 ARG A CA 1
ATOM 1865 C C . ARG A 1 237 ? -15.522 -2.024 -10.636 1.00 91.06 237 ARG A C 1
ATOM 1867 O O . ARG A 1 237 ? -15.340 -1.873 -9.428 1.00 91.06 237 ARG A O 1
ATOM 1874 N N . ALA A 1 238 ? -16.585 -1.527 -11.269 1.00 91.00 238 ALA A N 1
ATOM 1875 C CA . ALA A 1 238 ? -17.621 -0.739 -10.600 1.00 91.00 238 ALA A CA 1
ATOM 1876 C C . ALA A 1 238 ? -18.376 -1.554 -9.533 1.00 91.00 238 ALA A C 1
ATOM 1878 O O . ALA A 1 238 ? -18.672 -1.049 -8.449 1.00 91.00 238 ALA A O 1
ATOM 1879 N N . GLU A 1 239 ? -18.661 -2.828 -9.801 1.00 94.12 239 GLU A N 1
ATOM 1880 C CA . GLU A 1 239 ? -19.304 -3.728 -8.842 1.00 94.12 239 GLU A CA 1
ATOM 1881 C C . GLU A 1 239 ? -18.386 -4.047 -7.655 1.00 94.12 239 GLU A C 1
ATOM 1883 O O . GLU A 1 239 ? -18.821 -3.970 -6.505 1.00 94.12 239 GLU A O 1
ATOM 1888 N N . ARG A 1 240 ? -17.092 -4.291 -7.898 1.00 92.44 240 ARG A N 1
ATOM 1889 C CA . ARG A 1 240 ? -16.089 -4.451 -6.832 1.00 92.44 240 ARG A CA 1
ATOM 1890 C C . ARG A 1 240 ? -15.953 -3.194 -5.978 1.00 92.44 240 ARG A C 1
ATOM 1892 O O . ARG A 1 240 ? -15.859 -3.303 -4.758 1.00 92.44 240 ARG A O 1
ATOM 1899 N N . GLN A 1 241 ? -15.978 -2.009 -6.588 1.00 92.88 241 GLN A N 1
ATOM 1900 C CA . GLN A 1 241 ? -15.982 -0.746 -5.845 1.00 92.88 241 GLN A CA 1
ATOM 1901 C C . GLN A 1 241 ? -17.238 -0.609 -4.978 1.00 92.88 241 GLN A C 1
ATOM 1903 O O . GLN A 1 241 ? -17.126 -0.284 -3.798 1.00 92.88 241 GLN A O 1
ATOM 1908 N N . ARG A 1 242 ? -18.425 -0.936 -5.507 1.00 92.25 242 ARG A N 1
ATOM 1909 C CA . ARG A 1 242 ? -19.667 -0.960 -4.712 1.00 92.25 242 ARG A CA 1
ATOM 1910 C C . ARG A 1 242 ? -19.586 -1.944 -3.546 1.00 92.25 242 ARG A C 1
ATOM 1912 O O . ARG A 1 242 ? -20.006 -1.602 -2.444 1.00 92.25 242 ARG A O 1
ATOM 1919 N N . ALA A 1 243 ? -19.029 -3.134 -3.766 1.00 90.19 243 ALA A N 1
ATOM 1920 C CA . ALA A 1 243 ? -18.843 -4.130 -2.716 1.00 90.19 243 ALA A CA 1
ATOM 1921 C C . ALA A 1 243 ? -17.888 -3.637 -1.615 1.00 90.19 243 ALA A C 1
ATOM 1923 O O . ALA A 1 243 ? -18.193 -3.809 -0.437 1.00 90.19 243 ALA A O 1
ATOM 1924 N N . ARG A 1 244 ? -16.787 -2.960 -1.978 1.00 91.75 244 ARG A N 1
ATOM 1925 C CA . ARG A 1 244 ? -15.864 -2.338 -1.008 1.00 91.75 244 ARG A CA 1
ATOM 1926 C C . ARG A 1 244 ? -16.556 -1.274 -0.161 1.00 91.75 244 ARG A C 1
ATOM 1928 O O . ARG A 1 244 ? -16.464 -1.330 1.058 1.00 91.75 244 ARG A O 1
ATOM 1935 N N . VAL A 1 245 ? -17.307 -0.368 -0.789 1.00 92.31 245 VAL A N 1
ATOM 1936 C CA . VAL A 1 245 ? -18.052 0.679 -0.066 1.00 92.31 245 VAL A CA 1
ATOM 1937 C C . VAL A 1 245 ? -19.067 0.066 0.900 1.00 92.31 245 VAL A C 1
ATOM 1939 O O . VAL A 1 245 ? -19.178 0.508 2.039 1.00 92.31 245 VAL A O 1
ATOM 1942 N N . LEU A 1 246 ? -19.789 -0.981 0.484 1.00 89.44 246 LEU A N 1
ATOM 1943 C CA . LEU A 1 246 ? -20.714 -1.688 1.375 1.00 89.44 246 LEU A CA 1
ATOM 1944 C C . LEU A 1 246 ? -19.987 -2.356 2.548 1.00 89.44 246 LEU A C 1
ATOM 1946 O O . LEU A 1 246 ? -20.485 -2.312 3.670 1.00 89.44 246 LEU A O 1
ATOM 1950 N N . GLN A 1 247 ? -18.817 -2.947 2.308 1.00 87.75 247 GLN A N 1
ATOM 1951 C CA . GLN A 1 247 ? -18.016 -3.575 3.355 1.00 87.75 247 GLN A CA 1
ATOM 1952 C C . GLN A 1 247 ? -17.498 -2.550 4.373 1.00 87.75 247 GLN A C 1
ATOM 1954 O O . GLN A 1 247 ? -17.575 -2.802 5.575 1.00 87.75 247 GLN A O 1
ATOM 1959 N N . GLU A 1 248 ? -17.039 -1.383 3.915 1.00 88.00 248 GLU A N 1
ATOM 1960 C CA . GLU A 1 248 ? -16.669 -0.274 4.801 1.00 88.00 248 GLU A CA 1
ATOM 1961 C C . GLU A 1 248 ? -17.864 0.208 5.621 1.00 88.00 248 GLU A C 1
ATOM 1963 O O . GLU A 1 248 ? -17.746 0.350 6.834 1.00 88.00 248 GLU A O 1
ATOM 1968 N N . HIS A 1 249 ? -19.035 0.365 4.999 1.00 87.19 249 HIS A N 1
ATOM 1969 C CA . HIS A 1 249 ? -20.245 0.793 5.704 1.00 87.19 249 HIS A CA 1
ATOM 1970 C C . HIS A 1 249 ? -20.688 -0.215 6.777 1.00 87.19 249 HIS A C 1
ATOM 1972 O O . HIS A 1 249 ? -21.146 0.161 7.853 1.00 87.19 249 HIS A O 1
ATOM 1978 N N . VAL A 1 250 ? -20.545 -1.518 6.512 1.00 88.06 250 VAL A N 1
ATOM 1979 C CA . VAL A 1 250 ? -20.802 -2.562 7.518 1.00 88.06 250 VAL A CA 1
ATOM 1980 C C . VAL A 1 250 ? -19.784 -2.479 8.655 1.00 88.06 250 VAL A C 1
ATOM 1982 O O . VAL A 1 250 ? -20.168 -2.598 9.818 1.00 88.06 250 VAL A O 1
ATOM 1985 N N . ARG A 1 251 ? -18.507 -2.233 8.341 1.00 84.06 251 ARG A N 1
ATOM 1986 C CA . ARG A 1 251 ? -17.447 -2.091 9.345 1.00 84.06 251 ARG A CA 1
ATOM 1987 C C . ARG A 1 251 ? -17.691 -0.890 10.261 1.00 84.06 251 ARG A C 1
ATOM 1989 O O . ARG A 1 251 ? -17.603 -1.055 11.472 1.00 84.06 251 ARG A O 1
ATOM 1996 N N . THR A 1 252 ? -18.048 0.272 9.711 1.00 82.00 252 THR A N 1
ATOM 1997 C CA . THR A 1 252 ? -18.334 1.478 10.509 1.00 82.00 252 THR A CA 1
ATOM 1998 C C . THR A 1 252 ? -19.570 1.304 11.388 1.00 82.00 252 THR A C 1
ATOM 2000 O O . THR A 1 252 ? -19.557 1.674 12.557 1.00 82.00 252 THR A O 1
ATOM 2003 N N . ASN A 1 253 ? -20.624 0.669 10.868 1.00 79.12 253 ASN A N 1
ATOM 2004 C CA . ASN A 1 253 ? -21.819 0.387 11.666 1.00 79.12 253 ASN A CA 1
ATOM 2005 C C . ASN A 1 253 ? -21.531 -0.594 12.815 1.00 79.12 253 ASN A C 1
ATOM 2007 O O . ASN A 1 253 ? -22.156 -0.506 13.869 1.00 79.12 253 ASN A O 1
ATOM 2011 N N . HIS A 1 254 ? -20.598 -1.534 12.628 1.00 81.75 254 HIS A N 1
ATOM 2012 C CA . HIS A 1 254 ? -20.210 -2.460 13.690 1.00 81.75 254 HIS A CA 1
ATOM 2013 C C . HIS A 1 254 ? -19.448 -1.748 14.812 1.00 81.75 254 HIS A C 1
ATOM 2015 O O . HIS A 1 254 ? -19.780 -1.955 15.975 1.00 81.75 254 HIS A O 1
ATOM 2021 N N . THR A 1 255 ? -18.508 -0.860 14.472 1.00 80.69 255 THR A N 1
ATOM 2022 C CA . THR A 1 255 ? -17.762 -0.085 15.476 1.00 80.69 255 THR A CA 1
ATOM 2023 C C . THR A 1 255 ? -18.673 0.854 16.265 1.00 80.69 255 THR A C 1
ATOM 2025 O O . THR A 1 255 ? -18.567 0.923 17.483 1.00 80.69 255 THR A O 1
ATOM 2028 N N . GLU A 1 256 ? -19.638 1.509 15.606 1.00 83.94 256 GLU A N 1
ATOM 2029 C CA . GLU A 1 256 ? -20.620 2.354 16.305 1.00 83.94 256 GLU A CA 1
ATOM 2030 C C . GLU A 1 256 ? -21.496 1.547 17.278 1.00 83.94 256 GLU A C 1
ATOM 2032 O O . GLU A 1 256 ? -21.851 2.032 18.354 1.00 83.94 256 GLU A O 1
ATOM 2037 N N . ALA A 1 257 ? -21.834 0.303 16.924 1.00 84.31 257 ALA A N 1
ATOM 2038 C CA . ALA A 1 257 ? -22.597 -0.578 17.800 1.00 84.31 257 ALA A CA 1
ATOM 2039 C C . ALA A 1 257 ? -21.787 -1.022 19.030 1.00 84.31 257 ALA A C 1
ATOM 2041 O O . ALA A 1 257 ? -22.341 -1.066 20.130 1.00 84.31 257 ALA A O 1
ATOM 2042 N N . GLU A 1 258 ? -20.495 -1.322 18.864 1.00 87.06 258 GLU A N 1
ATOM 2043 C CA . GLU A 1 258 ? -19.604 -1.681 19.975 1.00 87.06 258 GLU A CA 1
ATOM 2044 C C . GLU A 1 258 ? -19.383 -0.500 20.934 1.00 87.06 258 GLU A C 1
ATOM 2046 O O . GLU A 1 258 ? -19.492 -0.674 22.153 1.00 87.06 258 GLU A O 1
ATOM 2051 N N . ASP A 1 259 ? -19.180 0.707 20.396 1.00 88.56 259 ASP A N 1
ATOM 2052 C CA . ASP A 1 259 ? -19.016 1.935 21.184 1.00 88.56 259 ASP A CA 1
ATOM 2053 C C . ASP A 1 259 ? -20.272 2.252 22.014 1.00 88.56 259 ASP A C 1
ATOM 2055 O O . ASP A 1 259 ? -20.188 2.604 23.199 1.00 88.56 259 ASP A O 1
ATOM 2059 N N . GLU A 1 260 ? -21.466 2.103 21.429 1.00 90.44 260 GLU A N 1
ATOM 2060 C CA . GLU A 1 260 ? -22.720 2.290 22.166 1.00 90.44 260 GLU A CA 1
ATOM 2061 C C . GLU A 1 260 ? -22.949 1.184 23.209 1.00 90.44 260 GLU A C 1
ATOM 2063 O O . GLU A 1 260 ? -23.437 1.471 24.308 1.00 90.44 260 GLU A O 1
ATOM 2068 N N . GLU A 1 261 ? -22.545 -0.062 22.945 1.00 92.94 261 GLU A N 1
ATOM 2069 C CA . GLU A 1 261 ? -22.624 -1.130 23.944 1.00 92.94 261 GLU A CA 1
ATOM 2070 C C . GLU A 1 261 ? -21.706 -0.849 25.145 1.00 92.94 261 GLU A C 1
ATOM 2072 O O . GLU A 1 261 ? -22.133 -0.971 26.301 1.00 92.94 261 GLU A O 1
ATOM 2077 N N . GLU A 1 262 ? -20.470 -0.403 24.903 1.00 93.44 262 GLU A N 1
ATOM 2078 C CA . GLU A 1 262 ? -19.548 -0.007 25.969 1.00 93.44 262 GLU A CA 1
ATOM 2079 C C . GLU A 1 262 ? -20.091 1.192 26.762 1.00 93.44 262 GLU A C 1
ATOM 2081 O O . GLU A 1 262 ? -20.072 1.200 28.004 1.00 93.44 262 GLU A O 1
ATOM 2086 N N . ARG A 1 263 ? -20.676 2.174 26.070 1.00 93.56 263 ARG A N 1
ATOM 2087 C CA . ARG A 1 263 ? -21.337 3.321 26.702 1.00 93.56 263 ARG A CA 1
ATOM 2088 C C . ARG A 1 263 ? -22.490 2.888 27.604 1.00 93.56 263 ARG A C 1
ATOM 2090 O O . ARG A 1 263 ? -22.626 3.405 28.721 1.00 93.56 263 ARG A O 1
ATOM 2097 N N . VAL A 1 264 ? -23.314 1.939 27.159 1.00 95.81 264 VAL A N 1
ATOM 2098 C CA . VAL A 1 264 ? -24.412 1.373 27.956 1.00 95.81 264 VAL A CA 1
ATOM 2099 C C . VAL A 1 264 ? -23.870 0.598 29.158 1.00 95.81 264 VAL A C 1
ATOM 2101 O O . VAL A 1 264 ? -24.350 0.826 30.274 1.00 95.81 264 VAL A O 1
ATOM 2104 N N . ARG A 1 265 ? -22.837 -0.237 28.984 1.00 92.94 265 ARG A N 1
ATOM 2105 C CA . ARG A 1 265 ? -22.181 -0.959 30.092 1.00 92.94 265 ARG A CA 1
ATOM 2106 C C . ARG A 1 265 ? -21.649 -0.000 31.159 1.00 92.94 265 ARG A C 1
ATOM 2108 O O . ARG A 1 265 ? -21.905 -0.199 32.348 1.00 92.94 265 ARG A O 1
ATOM 2115 N N . ASN A 1 266 ? -20.987 1.083 30.755 1.00 95.00 266 ASN A N 1
ATOM 2116 C CA . ASN A 1 266 ? -20.483 2.098 31.683 1.00 95.00 266 ASN A CA 1
ATOM 2117 C C . ASN A 1 266 ? -21.632 2.800 32.436 1.00 95.00 266 ASN A C 1
ATOM 2119 O O . ASN A 1 266 ? -21.587 2.958 33.659 1.00 95.00 266 ASN A O 1
ATOM 2123 N N . ARG A 1 267 ? -22.724 3.151 31.740 1.00 95.31 267 ARG A N 1
ATOM 2124 C CA . ARG A 1 267 ? -23.917 3.731 32.386 1.00 95.31 267 ARG A CA 1
ATOM 2125 C C . ARG A 1 267 ? -24.553 2.777 33.398 1.00 95.31 267 ARG A C 1
ATOM 2127 O O . ARG A 1 267 ? -24.936 3.233 34.476 1.00 95.31 267 ARG A O 1
ATOM 2134 N N . LEU A 1 268 ? -24.653 1.487 33.080 1.00 95.69 268 LEU A N 1
ATOM 2135 C CA . LEU A 1 268 ? -25.186 0.476 33.998 1.00 95.69 268 LEU A CA 1
ATOM 2136 C C . LEU A 1 268 ? -24.313 0.335 35.248 1.00 95.69 268 LEU A C 1
ATOM 2138 O O . LEU A 1 268 ? -24.841 0.405 36.356 1.00 95.69 268 LEU A O 1
ATOM 2142 N N . SER A 1 269 ? -22.990 0.268 35.082 1.00 94.62 269 SER A N 1
ATOM 2143 C CA . SER A 1 269 ? -22.035 0.242 36.200 1.00 94.62 269 SER A CA 1
ATOM 2144 C C . SER A 1 269 ? -22.190 1.459 37.126 1.00 94.62 269 SER A C 1
ATOM 2146 O O . SER A 1 269 ? -22.248 1.333 38.352 1.00 94.62 269 SER A O 1
ATOM 2148 N N . GLN A 1 270 ? -22.369 2.659 36.562 1.00 94.44 270 GLN A N 1
ATOM 2149 C CA . GLN A 1 270 ? -22.617 3.862 37.363 1.00 94.44 270 GLN A CA 1
ATOM 2150 C C . GLN A 1 270 ? -23.950 3.824 38.118 1.00 94.44 270 GLN A C 1
ATOM 2152 O O . GLN A 1 270 ? -24.028 4.309 39.253 1.00 94.44 270 GLN A O 1
ATOM 2157 N N . ILE A 1 271 ? -25.008 3.287 37.503 1.00 95.12 271 ILE A N 1
ATOM 2158 C CA . ILE A 1 271 ? -26.311 3.126 38.162 1.00 95.12 271 ILE A CA 1
ATOM 2159 C C . ILE A 1 271 ? -26.175 2.152 39.333 1.00 95.12 271 ILE A C 1
ATOM 2161 O O . ILE A 1 271 ? -26.610 2.485 40.435 1.00 95.12 271 ILE A O 1
ATOM 2165 N N . GLU A 1 272 ? -25.507 1.019 39.130 1.00 95.19 272 GLU A N 1
ATOM 2166 C CA . GLU A 1 272 ? -25.276 0.014 40.168 1.00 95.19 272 GLU A CA 1
ATOM 2167 C C . GLU A 1 272 ? -24.451 0.570 41.345 1.00 95.19 272 GLU A C 1
ATOM 2169 O O . GLU A 1 272 ? -24.787 0.388 42.519 1.00 95.19 272 GLU A O 1
ATOM 2174 N N . ALA A 1 273 ? -23.410 1.355 41.060 1.00 93.88 273 ALA A N 1
ATOM 2175 C CA . ALA A 1 273 ? -22.642 2.033 42.103 1.00 93.88 273 ALA A CA 1
ATOM 2176 C C . ALA A 1 273 ? -23.513 3.012 42.917 1.00 93.88 273 ALA A C 1
ATOM 2178 O O . ALA A 1 273 ? -23.388 3.114 44.146 1.00 93.88 273 ALA A O 1
ATOM 2179 N N . ARG A 1 274 ? -24.428 3.731 42.252 1.00 94.06 274 ARG A N 1
ATOM 2180 C CA . ARG A 1 274 ? -25.371 4.643 42.918 1.00 94.06 274 ARG A CA 1
ATOM 2181 C C . ARG A 1 274 ? -26.376 3.880 43.778 1.00 94.06 274 ARG A C 1
ATOM 2183 O O . ARG A 1 274 ? -26.587 4.288 44.924 1.00 94.06 274 ARG A O 1
ATOM 2190 N N . THR A 1 275 ? -26.951 2.785 43.282 1.00 95.31 275 THR A N 1
ATOM 2191 C CA . THR A 1 275 ? -27.910 1.970 44.045 1.00 95.31 275 THR A CA 1
ATOM 2192 C C . THR A 1 275 ? -27.249 1.362 45.277 1.00 95.31 275 THR A C 1
ATOM 2194 O O . THR A 1 275 ? -27.767 1.541 46.383 1.00 95.31 275 THR A O 1
ATOM 2197 N N . ASN A 1 276 ? -26.052 0.788 45.140 1.00 93.19 276 ASN A N 1
ATOM 2198 C CA . ASN A 1 276 ? -25.286 0.236 46.263 1.00 93.19 276 ASN A CA 1
ATOM 2199 C C . ASN A 1 276 ? -24.979 1.299 47.329 1.00 93.19 276 ASN A C 1
ATOM 2201 O O . ASN A 1 276 ? -25.133 1.062 48.532 1.00 93.19 276 ASN A O 1
ATOM 2205 N N . ARG A 1 277 ? -24.632 2.524 46.910 1.00 93.31 277 ARG A N 1
ATOM 2206 C CA . ARG A 1 277 ? -24.420 3.644 47.840 1.00 93.31 277 ARG A CA 1
ATOM 2207 C C . ARG A 1 277 ? -25.701 4.033 48.581 1.00 93.31 277 ARG A C 1
ATOM 2209 O O . ARG A 1 277 ? -25.633 4.373 49.765 1.00 93.31 277 ARG A O 1
ATOM 2216 N N . THR A 1 278 ? -26.855 4.012 47.912 1.00 94.44 278 THR A N 1
ATOM 2217 C CA . THR A 1 278 ? -28.146 4.296 48.561 1.00 94.44 278 THR A CA 1
ATOM 2218 C C . THR A 1 278 ? -28.582 3.186 49.511 1.00 94.44 278 THR A C 1
ATOM 2220 O O . THR A 1 278 ? -29.042 3.502 50.609 1.00 94.44 278 THR A O 1
ATOM 2223 N N . ASP A 1 279 ? -28.370 1.917 49.155 1.00 94.81 279 ASP A N 1
ATOM 2224 C CA . ASP A 1 279 ? -28.702 0.784 50.023 1.00 94.81 279 ASP A CA 1
ATOM 2225 C C . ASP A 1 279 ? -27.840 0.798 51.289 1.00 94.81 279 ASP A C 1
ATOM 2227 O O . ASP A 1 279 ? -28.353 0.727 52.405 1.00 94.81 279 ASP A O 1
ATOM 2231 N N . MET A 1 280 ? -26.534 1.053 51.153 1.00 94.06 280 MET A N 1
ATOM 2232 C CA . MET A 1 280 ? -25.647 1.196 52.309 1.00 94.06 280 MET A CA 1
ATOM 2233 C C . MET A 1 280 ? -26.089 2.333 53.247 1.00 94.06 280 MET A C 1
ATOM 2235 O O . MET A 1 280 ? -26.025 2.182 54.469 1.00 94.06 280 MET A O 1
ATOM 2239 N N . LYS A 1 281 ? -26.558 3.468 52.708 1.00 94.88 281 LYS A N 1
ATOM 2240 C CA . LYS A 1 281 ? -27.121 4.554 53.531 1.00 94.88 281 LYS A CA 1
ATOM 2241 C C . LYS A 1 281 ? -28.379 4.096 54.268 1.00 94.88 281 LYS A C 1
ATOM 2243 O O . LYS A 1 281 ? -28.467 4.316 55.472 1.00 94.88 281 LYS A O 1
ATOM 2248 N N . ARG A 1 282 ? -29.305 3.421 53.579 1.00 94.25 282 ARG A N 1
ATOM 2249 C CA . ARG A 1 282 ? -30.533 2.885 54.189 1.00 94.25 282 ARG A CA 1
ATOM 2250 C C . ARG A 1 282 ? -30.217 1.900 55.310 1.00 94.25 282 ARG A C 1
ATOM 2252 O O . ARG A 1 282 ? -30.746 2.063 56.405 1.00 94.25 282 ARG A O 1
ATOM 2259 N N . ARG A 1 283 ? -29.296 0.955 55.090 1.00 94.38 283 ARG A N 1
ATOM 2260 C CA . ARG A 1 283 ? -28.848 0.003 56.123 1.00 94.38 283 ARG A CA 1
ATOM 2261 C C . ARG A 1 283 ? -28.274 0.710 57.347 1.00 94.38 283 ARG A C 1
ATOM 2263 O O . ARG A 1 283 ? -28.638 0.365 58.466 1.00 94.38 283 ARG A O 1
ATOM 2270 N N . LYS A 1 284 ? -27.433 1.734 57.153 1.00 95.25 284 LYS A N 1
ATOM 2271 C CA . LYS A 1 284 ? -26.888 2.539 58.262 1.00 95.25 284 LYS A CA 1
ATOM 2272 C C . LYS A 1 284 ? -27.987 3.262 59.041 1.00 95.25 284 LYS A C 1
ATOM 2274 O O . LYS A 1 284 ? -27.948 3.264 60.267 1.00 95.25 284 LYS A O 1
ATOM 2279 N N . THR A 1 285 ? -28.971 3.838 58.353 1.00 95.38 285 THR A N 1
ATOM 2280 C CA . THR A 1 285 ? -30.111 4.504 58.998 1.00 95.38 285 THR A CA 1
ATOM 2281 C C . THR A 1 285 ? -30.970 3.519 59.785 1.00 95.38 285 THR A C 1
ATOM 2283 O O . THR A 1 285 ? -31.257 3.776 60.949 1.00 95.38 285 THR A O 1
ATOM 2286 N N . VAL A 1 286 ? -31.334 2.375 59.196 1.00 95.38 286 VAL A N 1
ATOM 2287 C CA . VAL A 1 286 ? -32.110 1.329 59.885 1.00 95.38 286 VAL A CA 1
ATOM 2288 C C . VAL A 1 286 ? -31.356 0.826 61.114 1.00 95.38 286 VAL A C 1
ATOM 2290 O O . VAL A 1 286 ? -31.928 0.767 62.198 1.00 95.38 286 VAL A O 1
ATOM 2293 N N . HIS A 1 287 ? -30.058 0.548 60.982 1.00 95.12 287 HIS A N 1
ATOM 2294 C CA . HIS A 1 287 ? -29.225 0.133 62.108 1.00 95.12 287 HIS A CA 1
ATOM 2295 C C . HIS A 1 287 ? -29.192 1.195 63.219 1.00 95.12 287 HIS A C 1
ATOM 2297 O O . HIS A 1 287 ? -29.339 0.862 64.390 1.00 95.12 287 HIS A O 1
ATOM 2303 N N . ALA A 1 288 ? -29.059 2.480 62.873 1.00 94.19 288 ALA A N 1
A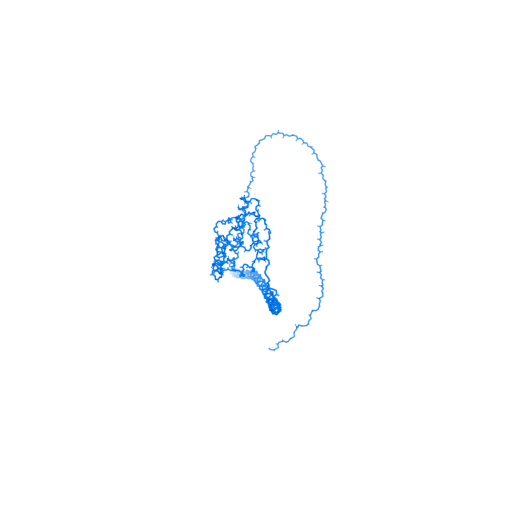TOM 2304 C CA . ALA A 1 288 ? -29.098 3.568 63.850 1.00 94.19 288 ALA A CA 1
ATOM 2305 C C . ALA A 1 288 ? -30.448 3.654 64.586 1.00 94.19 288 ALA A C 1
ATOM 2307 O O . ALA A 1 288 ? -30.458 3.847 65.801 1.00 94.19 288 ALA A O 1
ATOM 2308 N N . ILE A 1 289 ? -31.567 3.466 63.876 1.00 94.75 289 ILE A N 1
ATOM 2309 C CA . ILE A 1 289 ? -32.914 3.436 64.468 1.00 94.75 289 ILE A CA 1
ATOM 2310 C C . ILE A 1 289 ? -33.049 2.260 65.441 1.00 94.75 289 ILE A C 1
ATOM 2312 O O . ILE A 1 289 ? -33.478 2.459 66.575 1.00 94.75 289 ILE A O 1
ATOM 2316 N N . VAL A 1 290 ? -32.624 1.057 65.041 1.00 95.56 290 VAL A N 1
ATOM 2317 C CA . VAL A 1 290 ? -32.651 -0.137 65.907 1.00 95.56 290 VAL A CA 1
ATOM 2318 C C . VAL A 1 290 ? -31.795 0.078 67.159 1.00 95.56 290 VAL A C 1
ATOM 2320 O O . VAL A 1 290 ? -32.247 -0.180 68.273 1.00 95.56 290 VAL A O 1
ATOM 2323 N N . CYS A 1 291 ? -30.584 0.625 67.009 1.00 93.12 291 CYS A N 1
ATOM 2324 C CA . CYS A 1 291 ? -29.731 0.959 68.151 1.00 93.12 291 CYS A CA 1
ATOM 2325 C C . CYS A 1 291 ? -30.367 2.000 69.086 1.00 93.12 291 CYS A C 1
ATOM 2327 O O . CYS A 1 291 ? -30.219 1.888 70.305 1.00 93.12 291 CYS A O 1
ATOM 2329 N N . ALA A 1 292 ? -31.058 3.006 68.543 1.00 92.00 292 ALA A N 1
ATOM 2330 C CA . ALA A 1 292 ? -31.753 4.015 69.337 1.00 92.00 292 ALA A CA 1
ATOM 2331 C C . ALA A 1 292 ? -32.943 3.417 70.107 1.00 92.00 292 ALA A C 1
ATOM 2333 O O . ALA A 1 292 ? -33.073 3.692 71.300 1.00 92.00 292 ALA A O 1
ATOM 2334 N N . SER A 1 293 ? -33.737 2.551 69.465 1.00 92.88 293 SER A N 1
ATOM 2335 C CA . SER A 1 293 ? -34.878 1.857 70.084 1.00 92.88 293 SER A CA 1
ATOM 2336 C C . SER A 1 293 ? -34.436 0.954 71.240 1.00 92.88 293 SER A C 1
ATOM 2338 O O . SER A 1 293 ? -34.946 1.058 72.355 1.00 92.88 293 SER A O 1
ATOM 2340 N N . ASN A 1 294 ? -33.391 0.146 71.027 1.00 91.06 294 ASN A N 1
ATOM 2341 C CA . ASN A 1 294 ? -32.840 -0.709 72.084 1.00 91.06 294 ASN A CA 1
ATOM 2342 C C . ASN A 1 294 ? -32.302 0.121 73.264 1.00 91.06 294 ASN A C 1
ATOM 2344 O O . ASN A 1 294 ? -32.403 -0.282 74.424 1.00 91.06 294 ASN A O 1
ATOM 2348 N N . ARG A 1 295 ? -31.732 1.306 72.994 1.00 90.19 295 ARG A N 1
ATOM 2349 C CA . ARG A 1 295 ? -31.260 2.215 74.048 1.00 90.19 295 ARG A CA 1
ATOM 2350 C C . ARG A 1 295 ? -32.422 2.826 74.836 1.00 90.19 295 ARG A C 1
ATOM 2352 O O . ARG A 1 295 ? -32.299 2.947 76.057 1.00 90.19 295 ARG A O 1
ATOM 2359 N N . SER A 1 296 ? -33.522 3.212 74.183 1.00 88.56 296 SER A N 1
ATOM 2360 C CA . SER A 1 296 ? -34.697 3.741 74.888 1.00 88.56 296 SER A CA 1
ATOM 2361 C C . SER A 1 296 ? -35.338 2.686 75.784 1.00 88.56 296 SER A C 1
ATOM 2363 O O . SER A 1 296 ? -35.589 2.992 76.950 1.00 88.56 296 SER A O 1
ATOM 2365 N N . GLU A 1 297 ? -35.480 1.445 75.310 1.00 88.62 297 GLU A N 1
ATOM 2366 C CA . GLU A 1 297 ? -36.015 0.332 76.111 1.00 88.62 297 GLU A CA 1
ATOM 2367 C C . GLU A 1 297 ? -35.161 0.072 77.359 1.00 88.62 297 GLU A C 1
ATOM 2369 O O . GLU A 1 297 ? -35.675 0.026 78.476 1.00 88.62 297 GLU A O 1
ATOM 2374 N N . GLN A 1 298 ? -33.830 0.015 77.216 1.00 85.81 298 GLN A N 1
ATOM 2375 C CA . GLN A 1 298 ? -32.938 -0.126 78.373 1.00 85.81 298 GLN A CA 1
ATOM 2376 C C . GLN A 1 298 ? -33.052 1.046 79.358 1.00 85.81 298 GLN A C 1
ATOM 2378 O O . GLN A 1 298 ? -32.920 0.854 80.570 1.00 85.81 298 GLN A O 1
ATOM 2383 N N . SER A 1 299 ? -33.280 2.268 78.864 1.00 85.06 299 SER A N 1
ATOM 2384 C CA . SER A 1 299 ? -33.466 3.445 79.722 1.00 85.06 299 SER A CA 1
ATOM 2385 C C . SER A 1 299 ? -34.780 3.400 80.507 1.00 85.06 299 SER A C 1
ATOM 2387 O O . SER A 1 299 ? -34.841 3.896 81.633 1.00 85.06 299 SER A O 1
ATOM 2389 N N . GLU A 1 300 ? -35.825 2.811 79.928 1.00 87.19 300 GLU A N 1
ATOM 2390 C CA . GLU A 1 300 ? -37.142 2.670 80.542 1.00 87.19 300 GLU A CA 1
ATOM 2391 C C . GLU A 1 300 ? -37.150 1.544 81.576 1.00 87.19 300 GLU A C 1
ATOM 2393 O O . GLU A 1 300 ? -37.584 1.762 82.705 1.00 87.19 300 GLU A O 1
ATOM 2398 N N . VAL A 1 301 ? -36.530 0.400 81.265 1.00 86.25 301 VAL A N 1
ATOM 2399 C CA . VAL A 1 301 ? -36.312 -0.690 82.233 1.00 86.25 301 VAL A CA 1
ATOM 2400 C C . VAL A 1 301 ? -35.531 -0.193 83.454 1.00 86.25 301 VAL A C 1
ATOM 2402 O O . VAL A 1 301 ? -35.916 -0.473 84.590 1.00 86.25 301 VAL A O 1
ATOM 2405 N N . LYS A 1 302 ? -34.469 0.601 83.248 1.00 87.19 302 LYS A N 1
ATOM 2406 C CA . LYS A 1 302 ? -33.710 1.213 84.354 1.00 87.19 302 LYS A CA 1
ATOM 2407 C C . LYS A 1 302 ? -34.566 2.171 85.185 1.00 87.19 302 LYS A C 1
ATOM 2409 O O . LYS A 1 302 ? -34.505 2.107 86.411 1.00 87.19 302 LYS A O 1
ATOM 2414 N N . ARG A 1 303 ? -35.373 3.027 84.545 1.00 84.75 303 ARG A N 1
ATOM 2415 C CA . ARG A 1 303 ? -36.288 3.947 85.246 1.00 84.75 303 ARG A CA 1
ATOM 2416 C C . ARG A 1 303 ? -37.342 3.193 86.058 1.00 84.75 303 ARG A C 1
ATOM 2418 O O . ARG A 1 303 ? -37.497 3.491 87.238 1.00 84.75 303 ARG A O 1
ATOM 2425 N N . ASN A 1 304 ? -37.987 2.182 85.480 1.00 84.25 304 ASN A N 1
ATOM 2426 C CA . ASN A 1 304 ? -38.987 1.362 86.172 1.00 84.25 304 ASN A CA 1
ATOM 2427 C C . ASN A 1 304 ? -38.367 0.587 87.343 1.00 84.25 304 ASN A C 1
ATOM 2429 O O . ASN A 1 304 ? -38.941 0.535 88.429 1.00 84.25 304 ASN A O 1
ATOM 2433 N N . SER A 1 305 ? -37.153 0.052 87.171 1.00 82.31 305 SER A N 1
ATOM 2434 C CA . SER A 1 305 ? -36.413 -0.580 88.266 1.00 82.31 305 SER A CA 1
ATOM 2435 C C . SER A 1 305 ? -36.109 0.405 89.400 1.00 82.31 305 SER A C 1
ATOM 2437 O O . SER A 1 305 ? -36.286 0.053 90.563 1.00 82.31 305 SER A O 1
ATOM 2439 N N . GLN A 1 306 ? -35.675 1.632 89.096 1.00 82.38 306 GLN A N 1
ATOM 2440 C CA . GLN A 1 306 ? -35.403 2.656 90.114 1.00 82.38 306 GLN A CA 1
ATOM 2441 C C . GLN A 1 306 ? -36.670 3.135 90.832 1.00 82.38 306 GLN A C 1
ATOM 2443 O O . GLN A 1 306 ? -36.631 3.369 92.043 1.00 82.38 306 GLN A O 1
ATOM 2448 N N . GLN A 1 307 ? -37.790 3.251 90.114 1.00 83.19 307 GLN A N 1
ATOM 2449 C CA . GLN A 1 307 ? -39.087 3.579 90.708 1.00 83.19 307 GLN A CA 1
ATOM 2450 C C . GLN A 1 307 ? -39.558 2.474 91.658 1.00 83.19 307 GLN A C 1
ATOM 2452 O O . GLN A 1 307 ? -39.939 2.778 92.786 1.00 83.19 307 GLN A O 1
ATOM 2457 N N . ASN A 1 308 ? -39.446 1.202 91.260 1.00 82.06 308 ASN A N 1
ATOM 2458 C CA . ASN A 1 308 ? -39.794 0.069 92.122 1.00 82.06 308 ASN A CA 1
ATOM 2459 C C . ASN A 1 308 ? -38.923 0.011 93.383 1.00 82.06 308 ASN A C 1
ATOM 2461 O O . ASN A 1 308 ? -39.447 -0.176 94.478 1.00 82.06 308 ASN A O 1
ATOM 2465 N N . VAL A 1 309 ? -37.607 0.221 93.259 1.00 82.31 309 VAL A N 1
ATOM 2466 C CA . VAL A 1 309 ? -36.706 0.264 94.425 1.00 82.31 309 VAL A CA 1
ATOM 2467 C C . VAL A 1 309 ? -37.078 1.419 95.356 1.00 82.31 309 VAL A C 1
ATOM 2469 O O . VAL A 1 309 ? -37.198 1.213 96.561 1.00 82.31 309 VAL A O 1
ATOM 2472 N N . SER A 1 310 ? -37.331 2.613 94.812 1.00 81.56 310 SER A N 1
ATOM 2473 C CA . SER A 1 310 ? -37.766 3.773 95.606 1.00 81.56 310 SER A CA 1
ATOM 2474 C C . SER A 1 310 ? -39.089 3.514 96.335 1.00 81.56 310 SER A C 1
ATOM 2476 O O . SER A 1 310 ? -39.214 3.850 97.511 1.00 81.56 310 SER A O 1
ATOM 2478 N N . ALA A 1 311 ? -40.057 2.877 95.669 1.00 77.75 311 ALA A N 1
ATOM 2479 C CA . ALA A 1 311 ? -41.344 2.523 96.264 1.00 77.75 311 ALA A CA 1
ATOM 2480 C C . ALA A 1 311 ? -41.198 1.504 97.409 1.00 77.75 311 ALA A C 1
ATOM 2482 O O . ALA A 1 311 ? -41.824 1.669 98.456 1.00 77.75 311 ALA A O 1
ATOM 2483 N N . ILE A 1 312 ? -40.338 0.491 97.246 1.00 81.50 312 ILE A N 1
ATOM 2484 C CA . ILE A 1 312 ? -40.046 -0.502 98.293 1.00 81.50 312 ILE A CA 1
ATOM 2485 C C . ILE A 1 312 ? -39.373 0.162 99.502 1.00 81.50 312 ILE A C 1
ATOM 2487 O O . ILE A 1 312 ? -39.803 -0.054 100.633 1.00 81.50 312 ILE A O 1
ATOM 2491 N N . VAL A 1 313 ? -38.355 1.003 99.283 1.00 81.19 313 VAL A N 1
ATOM 2492 C CA . VAL A 1 313 ? -37.659 1.722 100.368 1.00 81.19 313 VAL A CA 1
ATOM 2493 C C . VAL A 1 313 ? -38.625 2.615 101.153 1.00 81.19 313 VAL A C 1
ATOM 2495 O O . VAL A 1 313 ? -38.572 2.652 102.385 1.00 81.19 313 VAL A O 1
ATOM 2498 N N . PHE A 1 314 ? -39.538 3.296 100.455 1.00 78.75 314 PHE A N 1
ATOM 2499 C CA . PHE A 1 314 ? -40.554 4.137 101.085 1.00 78.75 314 PHE A CA 1
ATOM 2500 C C . PHE A 1 314 ? -41.559 3.322 101.916 1.00 78.75 314 PHE A C 1
ATOM 2502 O O . PHE A 1 314 ? -41.944 3.758 102.996 1.00 78.75 314 PHE A O 1
ATOM 2509 N N . ALA A 1 315 ? -41.956 2.131 101.452 1.00 76.94 315 ALA A N 1
ATOM 2510 C CA . ALA A 1 315 ? -42.862 1.246 102.186 1.00 76.94 315 ALA A CA 1
ATOM 2511 C C . ALA A 1 315 ? -42.231 0.639 103.452 1.00 76.94 315 ALA A C 1
ATOM 2513 O O . ALA A 1 315 ? -42.929 0.469 104.441 1.00 76.94 315 ALA A O 1
ATOM 2514 N N . VAL A 1 316 ? -40.928 0.335 103.438 1.00 79.88 316 VAL A N 1
ATOM 2515 C CA . VAL A 1 316 ? -40.206 -0.215 104.607 1.00 79.88 316 VAL A CA 1
ATOM 2516 C C . VAL A 1 316 ? -39.952 0.846 105.686 1.00 79.88 316 VAL A C 1
ATOM 2518 O O . VAL A 1 316 ? -39.823 0.513 106.859 1.00 79.88 316 VAL A O 1
ATOM 2521 N N . SER A 1 317 ? -39.869 2.122 105.303 1.00 73.19 317 SER A N 1
ATOM 2522 C CA . SER A 1 317 ? -39.602 3.232 106.231 1.00 73.19 317 SER A CA 1
ATOM 2523 C C . SER A 1 317 ? -40.853 3.758 106.952 1.00 73.19 317 SER A C 1
ATOM 2525 O O . SER A 1 317 ? -40.744 4.715 107.718 1.00 73.19 317 SER A O 1
ATOM 2527 N N . ARG A 1 318 ? -42.031 3.191 106.678 1.00 65.62 318 ARG A N 1
ATOM 2528 C CA . ARG A 1 318 ? -43.328 3.628 107.203 1.00 65.62 318 ARG A CA 1
ATOM 2529 C C . ARG A 1 318 ? -43.884 2.608 108.185 1.00 65.62 318 ARG A C 1
ATOM 2531 O O . ARG A 1 318 ? -44.487 3.063 109.178 1.00 65.62 318 ARG A O 1
#

Mean predicted aligned error: 22.7 Å

Secondary structure (DSSP, 8-state):
-----------------------PPPP----------------------------------TT----STT--HHHHHHTHHHHHHHHHHHHHHHHHHHHHTT-S---SS--HHHHHHHHHHHHHHHHHHHHHHHHH-TTS---S-STTTTS-HHHHHHHHHHHHHHHHHSSSSS------------------------SSSTTTHHHHHHHHHHHHHHHHHHHHHHHHHHHHHHHHHHHHHHHHHHHHHHHHHHHHHHHHHHHHHHHHHHHHHHHHHHHHHHHHHHHHHHHHHHHHHHHHHHHHHHHHHHHHHHHHT-

Radius of gyration: 47.12 Å; Cα contacts (8 Å, |Δi|>4): 78; chains: 1; bounding box: 83×78×178 Å

Foldseek 3Di:
DDDDDDDDDDDDDDDDDDDDDDDDDDDDDDDDDDDDDDDDDDDDDDDDDDPPPPPPPPPPPPDLDDPDPPQPVVVCSVCVVVLLVVLVVLCVQQVVVCVVVVVQDDDPDPDPVVSSSLQSSLLRVLVVVQVVVCVVPVPDDDDSNDNNSSPDPVRVCVVVVVVVVVVVVVPPPDDDDDPDDDDDDDDDDDDDDDDDDPDPPPVPVVVVVVVVVVVVVVVVVVVVVVVVVVVVVVVVVVVVVVVVVVVVVVVVVVVVVVVVVVVVVVVVVVVVVVVVVVVVVVVVVVVVVVVVVVVVVVVVVVVVVVVVVVVVVVVVVD

Sequence (318 aa):
MQWAMLKRYWIGSSAFSSTSLKLRLPLNSLLVPRQHSRETMRASTLCFATAAAVTMVATTPAFARPMHAGIEFQRYLEEIDTTQADLDEWRVQYGDVAQQNGWMPVSEDRSADDQEEDLRQRIFLTKQNIASVQAANPGANFSIMSPFSALTDAEFNTYVLNSYVRGNSTQSASGTGSRQLRSAASSDSIIDDGSSDSTSFIFLKTSEHRSFAVIERERSRQRRQETRAIRSDEQLRAERQRARVLQEHVRTNHTEAEDEEERVRNRLSQIEARTNRTDMKRRKTVHAIVCASNRSEQSEVKRNSQQNVSAIVFAVSR

Solvent-accessible surface area (backbone atoms only — not comparable to full-atom values): 20404 Å² total; per-residue (Å²): 133,85,87,80,90,89,91,85,88,87,87,79,89,77,90,79,90,86,81,86,88,86,87,83,85,81,88,88,83,89,89,84,89,87,88,85,81,89,79,90,78,85,83,89,82,88,83,89,80,83,82,76,78,80,73,74,76,72,79,75,69,83,84,83,68,92,86,60,88,91,56,64,58,72,61,45,68,76,40,45,70,59,37,47,52,53,46,53,54,40,42,73,77,28,39,69,58,21,55,76,70,65,57,53,77,80,59,93,55,92,45,72,66,55,41,51,50,50,46,34,52,32,43,46,45,42,47,53,51,41,55,56,52,38,71,77,35,76,89,60,87,80,72,69,84,47,74,60,30,57,45,51,73,70,56,45,50,52,57,56,54,54,55,57,56,54,58,60,70,71,58,76,82,66,81,89,74,86,82,70,81,89,73,84,79,89,83,91,84,88,85,89,84,90,81,90,80,95,78,73,69,76,74,56,67,69,59,56,61,59,50,51,58,54,51,54,53,50,52,54,49,49,55,55,49,50,58,49,50,54,52,51,51,51,50,51,52,53,50,51,50,52,51,50,53,51,52,52,52,53,51,53,55,50,52,55,51,52,54,50,49,53,52,49,52,53,53,50,54,53,50,50,55,51,50,54,54,49,50,54,50,50,52,52,52,52,52,51,50,52,54,49,52,56,50,51,52,56,54,47,54,50,50,53,51,52,51,52,51,52,51,51,56,56,61,74,76,106